Protein AF-A0A8K2A1A1-F1 (afdb_monomer)

Secondary structure (DSSP, 8-state):
---EE-B-HHHHHHHHHHHHHTT--TT-HHHHHHTT--HHHHHHHHTT--EEHHHHHHHHHHHT----TTTBPPHHHHHHTTT--S-HHHHHHHHHHHHTT---------TTS-HHHHHHHHHHHH-TTPEEEEEEGGGSSSPPPHHHHHHHHHHHTT-PPPHHHHH-HHHHHHHHHHHHHHS-EEEEEET--GGGS-HHHHHHHHHHHHHHHHHHHHH-HHHHHHHHHGGG--S-EEHHHHHHHHHT-TTTS-HHHHHHHHHHHHHTT-SEEEEETTEEEEE--HHHHHHHHHHHTT--PPPPP-

Nearest PDB structures (foldseek):
  1tbx-assembly1_A  TM=7.475E-01  e=7.837E-02  Sulfolobus spindle-shaped virus 1
  1tbx-assembly1_B  TM=7.274E-01  e=6.686E-02  Sulfolobus spindle-shaped virus 1
  5ujm-assembly1_B  TM=3.470E-01  e=1.780E-02  Homo sapiens
  4esf-assembly1_A-2  TM=6.289E-01  e=3.638E-01  Bacillus cereus ATCC 10987
  8j3i-assembly1_A-2  TM=4.778E-01  e=9.188E+00  Coptis chinensis

pLDDT: mean 81.23, std 12.2, range [39.25, 95.62]

Sequence (306 aa):
MADSLRASEQGLKIVDEARRKRGWNKTAASWCNAAATAEATLKRFWRGLPILRDTFIEICAAVGVTDWEAIAASELDLTMEHWWAGRRALLRDLTAVLQGDCRLLVITGITGLGKTALGNRLAVDFGDPWQKDGVNFDAYEQPPTFVTVATQWLQSWHEAPTTEEQQNPEMLRHRLIQKLKQEPYWLQIDPLKIHAYTRTLARQVQARVEKAFERLRRDAFDAYVLLCQVAIYREPVSETFWLSHLQDYPWYFEPARQEAALDALRDRYLVEEQLIEDEVRLRLHTLIRSVALEHLKKLEMPQPPS

InterPro domains:
  IPR027417 P-loop containing nucleoside triphosphate hydrolase [G3DSA:3.40.50.300] (71-193)
  IPR027417 P-loop containing nucleoside triphosphate hydrolase [SSF52540] (83-192)

Structure (mmCIF, N/CA/C/O backbone):
data_AF-A0A8K2A1A1-F1
#
_entry.id   AF-A0A8K2A1A1-F1
#
loop_
_atom_site.group_PDB
_atom_site.id
_atom_site.type_symbol
_atom_site.label_atom_id
_atom_site.label_alt_id
_atom_site.label_comp_id
_atom_site.label_asym_id
_atom_site.label_entity_id
_atom_site.label_seq_id
_atom_site.pdbx_PDB_ins_code
_atom_site.Cartn_x
_atom_site.Cartn_y
_atom_site.Cartn_z
_atom_site.occupancy
_atom_site.B_iso_or_equiv
_atom_site.auth_seq_id
_atom_site.auth_comp_id
_atom_site.auth_asym_id
_atom_site.auth_atom_id
_atom_site.pdbx_PDB_model_num
ATOM 1 N N . MET A 1 1 ? -6.296 27.106 7.423 1.00 39.25 1 MET A N 1
ATOM 2 C CA . MET A 1 1 ? -7.656 26.846 6.899 1.00 39.25 1 MET A CA 1
ATOM 3 C C . MET A 1 1 ? -8.503 26.399 8.078 1.00 39.25 1 MET A C 1
ATOM 5 O O . MET A 1 1 ? -7.962 25.689 8.913 1.00 39.25 1 MET A O 1
ATOM 9 N N . ALA A 1 2 ? -9.734 26.894 8.229 1.00 48.53 2 ALA A N 1
ATOM 10 C CA . ALA A 1 2 ? -10.571 26.551 9.382 1.00 48.53 2 ALA A CA 1
ATOM 11 C C . ALA A 1 2 ? -10.956 25.062 9.332 1.00 48.53 2 ALA A C 1
ATOM 13 O O . ALA A 1 2 ? -11.380 24.589 8.280 1.00 48.53 2 ALA A O 1
ATOM 14 N N . ASP A 1 3 ? -10.772 24.348 10.442 1.00 74.44 3 ASP A N 1
ATOM 15 C CA . ASP A 1 3 ? -11.052 22.915 10.557 1.00 74.44 3 ASP A CA 1
ATO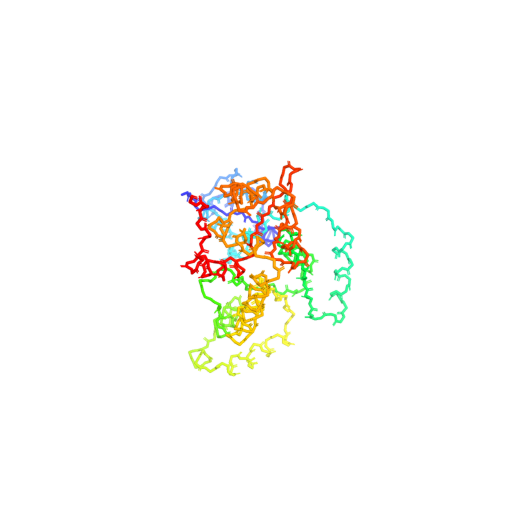M 16 C C . ASP A 1 3 ? -12.564 22.658 10.402 1.00 74.44 3 ASP A C 1
ATOM 18 O O . ASP A 1 3 ? -13.381 23.220 11.142 1.00 74.44 3 ASP A O 1
ATOM 22 N N . SER A 1 4 ? -12.954 21.889 9.381 1.00 80.19 4 SER A N 1
ATOM 23 C CA . SER A 1 4 ? -14.355 21.699 8.987 1.00 80.19 4 SER A CA 1
ATOM 24 C C . SER A 1 4 ? -14.729 20.224 8.914 1.00 80.19 4 SER A C 1
ATOM 26 O O . SER A 1 4 ? -14.039 19.448 8.259 1.00 80.19 4 SER A O 1
ATOM 28 N N . LEU A 1 5 ? -15.868 19.867 9.506 1.00 82.06 5 LEU A N 1
ATOM 29 C CA . LEU A 1 5 ? -16.406 18.512 9.594 1.00 82.06 5 LEU A CA 1
ATOM 30 C C . LEU A 1 5 ? -17.747 18.401 8.859 1.00 82.06 5 LEU A C 1
ATOM 32 O O . LEU A 1 5 ? -18.485 19.378 8.718 1.00 82.06 5 LEU A O 1
ATOM 36 N N . ARG A 1 6 ? -18.098 17.193 8.417 1.00 85.44 6 ARG A N 1
ATOM 37 C CA . ARG A 1 6 ? -19.448 16.840 7.946 1.00 85.44 6 ARG A CA 1
ATOM 38 C C . ARG A 1 6 ? -19.902 15.555 8.631 1.00 85.44 6 ARG A C 1
ATOM 40 O O . ARG A 1 6 ? -19.060 14.781 9.064 1.00 85.44 6 ARG A O 1
ATOM 47 N N . ALA A 1 7 ? -21.207 15.315 8.706 1.00 83.94 7 ALA A N 1
ATOM 48 C CA . ALA A 1 7 ? -21.745 14.111 9.337 1.00 83.94 7 ALA A CA 1
ATOM 49 C C . ALA A 1 7 ? -21.752 12.928 8.356 1.00 83.94 7 ALA A C 1
ATOM 51 O O . ALA A 1 7 ? -22.002 13.129 7.164 1.00 83.94 7 ALA A O 1
ATOM 52 N N . SER A 1 8 ? -21.501 11.714 8.851 1.00 82.81 8 SER A N 1
ATOM 53 C CA . SER A 1 8 ? -21.713 10.467 8.104 1.00 82.81 8 SER A CA 1
ATOM 54 C C . SER A 1 8 ? -23.210 10.151 7.996 1.00 82.81 8 SER A C 1
ATOM 56 O O . SER A 1 8 ? -24.018 10.651 8.783 1.00 82.81 8 SER A O 1
ATOM 58 N N . GLU A 1 9 ? -23.619 9.297 7.050 1.00 79.12 9 GLU A N 1
ATOM 59 C CA . GLU A 1 9 ? -25.029 8.877 6.964 1.00 79.12 9 GLU A CA 1
ATOM 60 C C . GLU A 1 9 ? -25.513 8.192 8.252 1.00 79.12 9 GLU A C 1
ATOM 62 O O . GLU A 1 9 ? -26.645 8.409 8.692 1.00 79.12 9 GLU A O 1
ATOM 67 N N . GLN A 1 10 ? -24.653 7.385 8.878 1.00 79.44 10 GLN A N 1
ATOM 68 C CA . GLN A 1 10 ? -24.948 6.720 10.147 1.00 79.44 10 GLN A CA 1
ATOM 69 C C . GLN A 1 10 ? -25.013 7.728 11.300 1.00 79.44 10 GLN A C 1
ATOM 71 O O . GLN A 1 10 ? -25.970 7.709 12.075 1.00 79.44 10 GLN A O 1
ATOM 76 N N . GLY A 1 11 ? -24.082 8.683 11.344 1.00 86.38 11 GLY A N 1
ATOM 77 C CA . GLY A 1 11 ? -24.098 9.795 12.290 1.00 86.38 11 GLY A CA 1
ATOM 78 C C . GLY A 1 11 ? -25.384 10.617 12.204 1.00 86.38 11 GLY A C 1
ATOM 79 O O . GLY A 1 11 ? -25.999 10.933 13.225 1.00 86.38 11 GLY A O 1
ATOM 80 N N . LEU A 1 12 ? -25.867 10.891 10.987 1.00 89.69 12 LEU A N 1
ATOM 81 C CA . LEU A 1 12 ? -27.144 11.575 10.784 1.00 89.69 12 LEU A CA 1
ATOM 82 C C . LEU A 1 12 ? -28.325 10.782 11.355 1.00 89.69 12 LEU A C 1
ATOM 84 O O . LEU A 1 12 ? -29.226 11.400 11.918 1.00 89.69 12 LEU A O 1
ATOM 88 N N . LYS A 1 13 ? -28.338 9.445 11.266 1.00 90.81 13 LYS A N 1
ATOM 89 C CA . LYS A 1 13 ? -29.396 8.616 11.878 1.00 90.81 13 LYS A CA 1
ATOM 90 C C . LYS A 1 13 ? -29.376 8.715 13.404 1.00 90.81 13 LYS A C 1
ATOM 92 O O . LYS A 1 13 ? -30.423 8.959 14.000 1.00 90.81 13 LYS A O 1
ATOM 97 N N . ILE A 1 14 ? -28.194 8.621 14.015 1.00 90.81 14 ILE A N 1
ATOM 98 C CA . ILE A 1 14 ? -28.012 8.735 15.473 1.00 90.81 14 ILE A CA 1
ATOM 99 C C . ILE A 1 14 ? -28.526 10.092 15.970 1.00 90.81 14 ILE A C 1
ATOM 101 O O . ILE A 1 14 ? -29.325 10.173 16.908 1.00 90.81 14 ILE A O 1
ATOM 105 N N . VAL A 1 15 ? -28.129 11.172 15.295 1.00 93.44 15 VAL A N 1
ATOM 106 C CA . VAL A 1 15 ? -28.578 12.527 15.638 1.00 93.44 15 VAL A CA 1
ATOM 107 C C . VAL A 1 15 ? -30.079 12.701 15.381 1.00 93.44 15 VAL A C 1
ATOM 109 O O . VAL A 1 15 ? -30.756 13.386 16.154 1.00 93.44 15 VAL A O 1
ATOM 112 N N . ASP A 1 16 ? -30.638 12.054 14.351 1.00 93.75 16 ASP A N 1
ATOM 113 C CA . ASP A 1 16 ? -32.074 12.105 14.043 1.00 93.75 16 ASP A CA 1
ATOM 114 C C . ASP A 1 16 ? -32.921 11.460 15.141 1.00 93.75 16 ASP A C 1
ATOM 116 O O . ASP A 1 16 ? -33.955 12.008 15.530 1.00 93.75 16 ASP A O 1
ATOM 120 N N . GLU A 1 17 ? -32.469 10.336 15.686 1.00 93.06 17 GLU A N 1
ATOM 121 C CA . GLU A 1 17 ? -33.106 9.683 16.827 1.00 93.06 17 GLU A CA 1
ATOM 122 C C . GLU A 1 17 ? -32.997 10.530 18.099 1.00 93.06 17 GLU A C 1
ATOM 124 O O . GLU A 1 17 ? -33.996 10.726 18.802 1.00 93.06 17 GLU A O 1
ATOM 129 N N . ALA A 1 18 ? -31.817 11.092 18.374 1.00 93.19 18 ALA A N 1
ATOM 130 C CA . ALA A 1 18 ? -31.574 11.919 19.554 1.00 93.19 18 ALA A CA 1
ATOM 131 C C . ALA A 1 18 ? -32.458 13.179 19.572 1.00 93.19 18 ALA A C 1
ATOM 133 O O . ALA A 1 18 ? -33.110 13.468 20.582 1.00 93.19 18 ALA A O 1
ATOM 134 N N . ARG A 1 19 ? -32.585 13.894 18.443 1.00 94.56 19 ARG A N 1
ATOM 135 C CA . ARG A 1 19 ? -33.480 15.066 18.366 1.00 94.56 19 ARG A CA 1
ATOM 136 C C . ARG A 1 19 ? -34.957 14.697 18.525 1.00 94.56 19 ARG A C 1
ATOM 138 O O . ARG A 1 19 ? -35.720 15.475 19.098 1.00 94.56 19 ARG A O 1
ATOM 145 N N . ARG A 1 20 ? -35.379 13.520 18.039 1.00 93.25 20 ARG A N 1
ATOM 146 C CA . ARG A 1 20 ? -36.778 13.066 18.121 1.00 93.25 20 ARG A CA 1
ATOM 147 C C . ARG A 1 20 ? -37.165 12.779 19.566 1.00 93.25 20 ARG A C 1
ATOM 149 O O . ARG A 1 20 ? -38.264 13.154 19.961 1.00 93.25 20 ARG A O 1
ATOM 156 N N . LYS A 1 21 ? -36.252 12.222 20.371 1.00 92.69 21 LYS A N 1
ATOM 157 C CA . LYS A 1 21 ? -36.444 12.044 21.824 1.00 92.69 21 LYS A CA 1
ATOM 158 C C . LYS A 1 21 ? -36.667 13.373 22.559 1.00 92.69 21 LYS A C 1
ATOM 160 O O . LYS A 1 21 ? -37.336 13.393 23.584 1.00 92.69 21 LYS A O 1
ATOM 165 N N . ARG A 1 22 ? -36.166 14.484 22.009 1.00 90.69 22 ARG A N 1
ATOM 166 C CA . ARG A 1 22 ? -36.391 15.851 22.514 1.00 90.69 22 ARG A CA 1
ATOM 167 C C . ARG A 1 22 ? -37.615 16.550 21.906 1.00 90.69 22 ARG A C 1
ATOM 169 O O . ARG A 1 22 ? -37.888 17.696 22.246 1.00 90.69 22 ARG A O 1
ATOM 176 N N . GLY A 1 23 ? -38.336 15.898 20.991 1.00 91.38 23 GLY A N 1
ATOM 177 C CA . GLY A 1 23 ? -39.474 16.490 20.280 1.00 91.38 23 GLY A CA 1
ATOM 178 C C . GLY A 1 23 ? -39.087 17.581 19.273 1.00 91.38 23 GLY A C 1
ATOM 179 O O . GLY A 1 23 ? -39.944 18.337 18.822 1.00 91.38 23 GLY A O 1
ATOM 180 N N . TRP A 1 24 ? -37.808 17.692 18.907 1.00 94.62 24 TRP A N 1
ATOM 181 C CA . TRP A 1 24 ? -37.332 18.721 17.984 1.00 94.62 24 TRP A CA 1
ATOM 182 C C . TRP A 1 24 ? -37.431 18.252 16.535 1.00 94.62 24 TRP A C 1
ATOM 184 O O . TRP A 1 24 ? -37.074 17.118 16.208 1.00 94.62 24 TRP A O 1
ATOM 194 N N . ASN A 1 25 ? -37.868 19.135 15.635 1.00 92.19 25 ASN A N 1
ATOM 195 C CA . ASN A 1 25 ? -37.733 18.924 14.191 1.00 92.19 25 ASN A CA 1
ATOM 196 C C . ASN A 1 25 ? -36.281 19.198 13.723 1.00 92.19 25 ASN A C 1
ATOM 198 O O . ASN A 1 25 ? -35.447 19.655 14.503 1.00 92.19 25 ASN A O 1
ATOM 202 N N . LYS A 1 26 ? -35.955 18.893 12.457 1.00 90.44 26 LYS A N 1
ATOM 203 C CA . LYS A 1 26 ? -34.576 18.973 11.923 1.00 90.44 26 LYS A CA 1
ATOM 204 C C . LYS A 1 26 ? -33.952 20.376 11.983 1.00 90.44 26 LYS A C 1
ATOM 206 O O . LYS A 1 26 ? -32.734 20.500 11.938 1.00 90.44 26 LYS A O 1
ATOM 211 N N . THR A 1 27 ? -34.760 21.423 12.089 1.00 90.62 27 THR A N 1
ATOM 212 C CA . THR A 1 27 ? -34.315 22.822 12.068 1.00 90.62 27 THR A CA 1
ATOM 213 C C . THR A 1 27 ? -34.979 23.627 13.185 1.00 90.62 27 THR A C 1
ATOM 215 O O . THR A 1 27 ? -35.305 24.798 13.009 1.00 90.62 27 THR A O 1
ATOM 218 N N . ALA A 1 28 ? -35.252 22.986 14.325 1.00 92.00 28 ALA A N 1
ATOM 219 C CA . ALA A 1 28 ? -36.005 23.603 15.407 1.00 92.00 28 ALA A CA 1
ATOM 220 C C . ALA A 1 28 ? -35.248 24.809 15.978 1.00 92.00 28 ALA A C 1
ATOM 222 O O . ALA A 1 28 ? -34.058 24.708 16.269 1.00 92.00 28 ALA A O 1
ATOM 223 N N . ALA A 1 29 ? -35.949 25.920 16.226 1.00 91.81 29 ALA A N 1
ATOM 224 C CA . ALA A 1 29 ? -35.348 27.112 16.831 1.00 91.81 29 ALA A CA 1
ATOM 225 C C . ALA A 1 29 ? -34.699 26.806 18.195 1.00 91.81 29 ALA A C 1
ATOM 227 O O . ALA A 1 29 ? -33.622 27.310 18.496 1.00 91.81 29 ALA A O 1
ATOM 228 N N . SER A 1 30 ? -35.302 25.909 18.984 1.00 93.62 30 SER A N 1
ATOM 229 C CA . SER A 1 30 ? -34.725 25.414 20.240 1.00 93.62 30 SER A CA 1
ATOM 230 C C . SER A 1 30 ? -33.372 24.727 20.044 1.00 93.62 30 SER A C 1
ATOM 232 O O . SER A 1 30 ? -32.498 24.870 20.891 1.00 93.62 30 SER A O 1
ATOM 234 N N . TRP A 1 31 ? -33.179 24.022 18.925 1.00 94.94 31 TRP A N 1
ATOM 235 C CA . TRP A 1 31 ? -31.912 23.370 18.608 1.00 94.94 31 TRP A CA 1
ATOM 236 C C . TRP A 1 31 ? -30.873 24.375 18.103 1.00 94.94 31 TRP A C 1
ATOM 238 O O . TRP A 1 31 ? -29.741 24.353 18.573 1.00 94.94 31 TRP A O 1
ATOM 248 N N . CYS A 1 32 ? -31.268 25.311 17.233 1.00 91.50 32 CYS A N 1
ATOM 249 C CA . CYS A 1 32 ? -30.413 26.430 16.818 1.00 91.50 32 CYS A CA 1
ATOM 250 C C . CYS A 1 32 ? -29.857 27.192 18.029 1.00 91.50 32 CYS A C 1
ATOM 252 O O . CYS A 1 32 ? -28.653 27.413 18.125 1.00 91.50 32 CYS A O 1
ATOM 254 N N . ASN A 1 33 ? -30.728 27.527 18.984 1.00 92.12 33 ASN A N 1
ATOM 255 C CA . ASN A 1 33 ? -30.345 28.248 20.194 1.00 92.12 33 ASN A CA 1
ATOM 256 C C . ASN A 1 33 ? -29.433 27.411 21.099 1.00 92.12 33 ASN A C 1
ATOM 258 O O . ASN A 1 33 ? -28.444 27.930 21.605 1.00 92.12 33 ASN A O 1
ATOM 262 N N . ALA A 1 34 ? -29.743 26.123 21.286 1.00 91.12 34 ALA A N 1
ATOM 263 C CA . ALA A 1 34 ? -28.941 25.231 22.122 1.00 91.12 34 ALA A CA 1
ATOM 264 C C . ALA A 1 34 ? -27.534 24.980 21.555 1.00 91.12 34 ALA A C 1
ATOM 266 O O . ALA A 1 34 ? -26.598 24.850 22.329 1.00 91.12 34 ALA A O 1
ATOM 267 N N . ALA A 1 35 ? -27.390 24.935 20.228 1.00 91.25 35 ALA A N 1
ATOM 268 C CA . ALA A 1 35 ? -26.115 24.729 19.537 1.00 91.25 35 ALA A CA 1
ATOM 269 C C . ALA A 1 35 ? -25.424 26.042 19.113 1.00 91.25 35 ALA A C 1
ATOM 271 O O . ALA A 1 35 ? -24.505 26.012 18.296 1.00 91.25 35 ALA A O 1
ATOM 272 N N . ALA A 1 36 ? -25.919 27.197 19.584 1.00 92.19 36 ALA A N 1
ATOM 273 C CA . ALA A 1 36 ? -25.434 28.533 19.223 1.00 92.19 36 ALA A CA 1
ATOM 274 C C . ALA A 1 36 ? -25.216 28.726 17.704 1.00 92.19 36 ALA A C 1
ATOM 276 O O . ALA A 1 36 ? -24.215 29.291 17.260 1.00 92.19 36 ALA A O 1
ATOM 277 N N . THR A 1 37 ? -26.151 28.235 16.884 1.00 90.81 37 THR A N 1
ATOM 278 C CA . THR A 1 37 ? -26.012 28.205 15.423 1.00 90.81 37 THR A CA 1
ATOM 279 C C . THR A 1 37 ? -27.278 28.652 14.695 1.00 90.81 37 THR A C 1
ATOM 281 O O . THR A 1 37 ? -28.351 28.781 15.279 1.00 90.81 37 THR A O 1
ATOM 284 N N . ALA A 1 38 ? -27.163 28.900 13.391 1.00 88.94 38 ALA A N 1
ATOM 285 C CA . ALA A 1 38 ? -28.273 29.323 12.544 1.00 88.94 38 ALA A CA 1
ATOM 286 C C . ALA A 1 38 ? -28.979 28.135 11.869 1.00 88.94 38 ALA A C 1
ATOM 288 O O . ALA A 1 38 ? -28.383 27.090 11.602 1.00 88.94 38 ALA A O 1
ATOM 289 N N . GLU A 1 39 ? -30.238 28.338 11.471 1.00 89.19 39 GLU A N 1
ATOM 290 C CA . GLU A 1 39 ? -31.037 27.338 10.745 1.00 89.19 39 GLU A CA 1
ATOM 291 C C . GLU A 1 39 ? -30.346 26.851 9.457 1.00 89.19 39 GLU A C 1
ATOM 293 O O . GLU A 1 39 ? -30.391 25.670 9.108 1.00 89.19 39 GLU A O 1
ATOM 298 N N . ALA A 1 40 ? -29.655 27.761 8.763 1.00 77.00 40 ALA A N 1
ATOM 299 C CA . ALA A 1 40 ? -28.875 27.444 7.571 1.00 77.00 40 ALA A CA 1
ATOM 300 C C . ALA A 1 40 ? -27.749 26.436 7.861 1.00 77.00 40 ALA A C 1
ATOM 302 O O . ALA A 1 40 ? -27.475 25.570 7.027 1.00 77.00 40 ALA A O 1
ATOM 303 N N . THR A 1 41 ? -27.132 26.496 9.042 1.00 82.25 41 THR A N 1
ATOM 304 C CA . THR A 1 41 ? -26.079 25.564 9.457 1.00 82.25 41 THR A CA 1
ATOM 305 C C . THR A 1 41 ? -26.648 24.186 9.773 1.00 82.25 41 THR A C 1
ATOM 307 O O . THR A 1 41 ? -26.091 23.196 9.306 1.00 82.25 41 THR A O 1
ATOM 310 N N . LEU A 1 42 ? -27.802 24.096 10.447 1.00 88.81 42 LEU A N 1
ATOM 311 C CA . LEU A 1 42 ? -28.496 22.813 10.636 1.00 88.81 42 LEU A CA 1
ATOM 312 C C . LEU A 1 42 ? -28.914 22.196 9.294 1.00 88.81 42 LEU A C 1
ATOM 314 O O . LEU A 1 42 ? -28.734 21.001 9.074 1.00 88.81 42 LEU A O 1
ATOM 318 N N . LYS A 1 43 ? -29.407 23.003 8.346 1.00 81.00 43 LYS A N 1
ATOM 319 C CA . LYS A 1 43 ? -29.695 22.531 6.980 1.00 81.00 43 LYS A CA 1
ATOM 320 C C . LYS A 1 43 ? -28.446 21.983 6.285 1.00 81.00 43 LYS A C 1
ATOM 322 O O . LYS A 1 43 ? -28.547 20.980 5.586 1.00 81.00 43 LYS A O 1
ATOM 327 N N . ARG A 1 44 ? -27.279 22.615 6.460 1.00 75.38 44 ARG A N 1
ATOM 328 C CA . ARG A 1 44 ? -25.997 22.110 5.933 1.00 75.38 44 ARG A CA 1
ATOM 329 C C . ARG A 1 44 ? -25.581 20.806 6.608 1.00 75.38 44 ARG A C 1
ATOM 331 O O . ARG A 1 44 ? -25.240 19.869 5.894 1.00 75.38 44 ARG A O 1
ATOM 338 N N . PHE A 1 45 ? -25.693 20.730 7.932 1.00 88.88 45 PHE A N 1
ATOM 339 C CA . PHE A 1 45 ? -25.433 19.525 8.719 1.00 88.88 45 PHE A CA 1
ATOM 340 C C . PHE A 1 45 ? -26.251 18.334 8.198 1.00 88.88 45 PHE A C 1
ATOM 342 O O . PHE A 1 45 ? -25.682 17.322 7.806 1.00 88.88 45 PHE A O 1
ATOM 349 N N . TRP A 1 46 ? -27.572 18.496 8.050 1.00 87.12 46 TRP A N 1
ATOM 350 C CA . TRP A 1 46 ? -28.467 17.447 7.537 1.00 87.12 46 TRP A CA 1
ATOM 351 C C . TRP A 1 46 ? -28.229 17.043 6.085 1.00 87.12 46 TRP A C 1
ATOM 353 O O . TRP A 1 46 ? -28.643 15.962 5.676 1.00 87.12 46 TRP A O 1
ATOM 363 N N . ARG A 1 47 ? -27.606 17.921 5.299 1.00 72.62 47 ARG A N 1
ATOM 364 C CA . ARG A 1 47 ? -27.217 17.651 3.912 1.00 72.62 47 ARG A CA 1
ATOM 365 C C . ARG A 1 47 ? -25.831 17.012 3.806 1.00 72.62 47 ARG A C 1
ATOM 367 O O . ARG A 1 47 ? -25.359 16.845 2.687 1.00 72.62 47 ARG A O 1
ATOM 374 N N . GLY A 1 48 ? -25.163 16.728 4.927 1.00 73.38 48 GLY A N 1
ATOM 375 C CA . GLY A 1 48 ? -23.791 16.220 4.927 1.00 73.38 48 GLY A CA 1
ATOM 376 C C . GLY A 1 48 ? -22.794 17.216 4.329 1.00 73.38 48 GLY A C 1
ATOM 377 O O . GLY A 1 48 ? -21.802 16.817 3.729 1.00 73.38 48 GLY A O 1
ATOM 378 N N . LEU A 1 49 ? -23.056 18.524 4.424 1.00 68.69 49 LEU A N 1
ATOM 379 C CA . LEU A 1 49 ? -22.131 19.545 3.931 1.00 68.69 49 LEU A CA 1
ATOM 380 C C . LEU A 1 49 ? -21.132 19.944 5.026 1.00 68.69 49 LEU A C 1
ATOM 382 O O . LEU A 1 49 ? -21.531 20.019 6.189 1.00 68.69 49 LEU A O 1
ATOM 386 N N . PRO A 1 50 ? -19.875 20.279 4.669 1.00 76.50 50 PRO A N 1
ATOM 387 C CA . PRO A 1 50 ? -18.890 20.746 5.638 1.00 76.50 50 PRO A CA 1
ATOM 388 C C . PRO A 1 50 ? -19.367 21.983 6.410 1.00 76.50 50 PRO A C 1
ATOM 390 O O . PRO A 1 50 ? -19.884 22.948 5.818 1.00 76.50 50 PRO A O 1
ATOM 393 N N . ILE A 1 51 ? -19.171 21.948 7.726 1.00 84.50 51 ILE A N 1
ATOM 394 C CA . ILE A 1 51 ? -19.389 23.031 8.691 1.00 84.50 51 ILE A CA 1
ATOM 395 C C . ILE A 1 51 ? -18.190 23.109 9.647 1.00 84.50 51 ILE A C 1
ATOM 397 O O . ILE A 1 51 ? -17.402 22.174 9.722 1.00 84.50 51 ILE A O 1
ATOM 401 N N . LEU A 1 52 ? -18.020 24.222 10.360 1.00 83.31 52 LEU A N 1
ATOM 402 C CA . LEU A 1 52 ? -16.904 24.388 11.301 1.00 83.31 52 LEU A CA 1
ATOM 403 C C . LEU A 1 52 ? -16.939 23.317 12.399 1.00 83.31 52 LEU A C 1
ATOM 405 O O . LEU A 1 52 ? -18.020 23.024 12.915 1.00 83.31 52 LEU A O 1
ATOM 409 N N . ARG A 1 53 ? -15.769 22.773 12.764 1.00 86.44 53 ARG A N 1
ATOM 410 C CA . ARG A 1 53 ? -15.616 21.734 13.798 1.00 86.44 53 ARG A CA 1
ATOM 411 C C . ARG A 1 53 ? -16.351 22.096 15.086 1.00 86.44 53 ARG A C 1
ATOM 413 O O . ARG A 1 53 ? -17.187 21.321 15.531 1.00 86.44 53 ARG A O 1
ATOM 420 N N . ASP A 1 54 ? -16.108 23.282 15.636 1.00 89.38 54 ASP A N 1
ATOM 421 C CA . ASP A 1 54 ? -16.729 23.695 16.902 1.00 89.38 54 ASP A CA 1
ATOM 422 C C . ASP A 1 54 ? -18.258 23.709 16.789 1.00 89.38 54 ASP A C 1
ATOM 424 O O . ASP A 1 54 ? -18.967 23.171 17.632 1.00 89.38 54 ASP A O 1
ATOM 428 N N . THR A 1 55 ? -18.786 24.222 15.675 1.00 91.06 55 THR A N 1
ATOM 429 C CA . THR A 1 55 ? -20.231 24.218 15.422 1.00 91.06 55 THR A CA 1
ATOM 430 C C . THR A 1 55 ? -20.788 22.804 15.244 1.00 91.06 55 THR A C 1
ATOM 432 O O . THR A 1 55 ? -21.921 22.541 15.634 1.00 91.06 55 THR A O 1
ATOM 435 N N . PHE A 1 56 ? -20.016 21.882 14.666 1.00 93.38 56 PHE A N 1
ATOM 436 C CA . PHE A 1 56 ? -20.394 20.475 14.535 1.00 93.38 56 PHE A CA 1
ATOM 437 C C . PHE A 1 56 ? -20.534 19.796 15.903 1.00 93.38 56 PHE A C 1
ATOM 439 O O . PHE A 1 56 ? -21.527 19.106 16.151 1.00 93.38 56 PHE A O 1
ATOM 446 N N . ILE A 1 57 ? -19.569 20.036 16.793 1.00 93.06 57 ILE A N 1
ATOM 447 C CA . ILE A 1 57 ? -19.555 19.512 18.163 1.00 93.06 57 ILE A CA 1
ATOM 448 C C . ILE A 1 57 ? -20.763 20.047 18.939 1.00 93.06 57 ILE A C 1
ATOM 450 O O . ILE A 1 57 ? -21.512 19.259 19.515 1.00 93.06 57 ILE A O 1
ATOM 454 N N . GLU A 1 58 ? -21.022 21.356 18.873 1.00 95.44 58 GLU A N 1
ATOM 455 C CA . GLU A 1 58 ? -22.163 21.989 19.552 1.00 95.44 58 GLU A CA 1
ATOM 456 C C . GLU A 1 58 ? -23.519 21.464 19.048 1.00 95.44 58 GLU A C 1
ATOM 458 O O . GLU A 1 58 ? -24.442 21.233 19.834 1.00 95.44 58 GLU A O 1
ATOM 463 N N . ILE A 1 59 ? -23.650 21.191 17.743 1.00 95.62 59 ILE A N 1
ATOM 464 C CA . ILE A 1 59 ? -24.869 20.592 17.172 1.00 95.62 59 ILE A CA 1
ATOM 465 C C . ILE A 1 59 ? -25.138 19.200 17.763 1.00 95.62 59 ILE A C 1
ATOM 467 O O . ILE A 1 59 ? -26.294 18.897 18.084 1.00 95.62 59 ILE A O 1
ATOM 471 N N . CYS A 1 60 ? -24.100 18.374 17.924 1.00 95.38 60 CYS A N 1
ATOM 472 C CA . CYS A 1 60 ? -24.204 17.030 18.503 1.00 95.38 60 CYS A CA 1
ATOM 473 C C . CYS A 1 60 ? -24.482 17.089 20.014 1.00 95.38 60 CYS A C 1
ATOM 475 O O . CYS A 1 60 ? -25.411 16.440 20.512 1.00 95.38 60 CYS A O 1
ATOM 477 N N . ALA A 1 61 ? -23.751 17.939 20.735 1.00 94.25 61 ALA A N 1
ATOM 478 C CA . ALA A 1 61 ? -23.909 18.123 22.173 1.00 94.25 61 ALA A CA 1
ATOM 479 C C . ALA A 1 61 ? -25.324 18.605 22.535 1.00 94.25 61 ALA A C 1
ATOM 481 O O . ALA A 1 61 ? -25.935 18.094 23.478 1.00 94.25 61 ALA A O 1
ATOM 482 N N . ALA A 1 62 ? -25.906 19.504 21.734 1.00 95.00 62 ALA A N 1
ATOM 483 C CA . ALA A 1 62 ? -27.248 20.036 21.957 1.00 95.00 62 ALA A CA 1
ATOM 484 C C . ALA A 1 62 ? -28.348 18.960 21.971 1.00 95.00 62 ALA A C 1
ATOM 486 O O . ALA A 1 62 ? -29.357 19.124 22.662 1.00 95.00 62 ALA A O 1
ATOM 487 N N . VAL A 1 63 ? -28.170 17.847 21.250 1.00 94.06 63 VAL A N 1
ATOM 488 C CA . VAL A 1 63 ? -29.112 16.712 21.278 1.00 94.06 63 VAL A CA 1
ATOM 489 C C . VAL A 1 63 ? -28.754 15.651 22.322 1.00 94.06 63 VAL A C 1
ATOM 491 O O . VAL A 1 63 ? -29.562 14.758 22.576 1.00 94.06 63 VAL A O 1
ATOM 494 N N . GLY A 1 64 ? -27.625 15.802 23.018 1.00 89.81 64 GLY A N 1
ATOM 495 C CA . GLY A 1 64 ? -27.131 14.872 24.036 1.00 89.81 64 GLY A CA 1
ATOM 496 C C . GLY A 1 64 ? -26.188 13.798 23.493 1.00 89.81 64 GLY A C 1
ATOM 497 O O . GLY A 1 64 ? -26.041 12.762 24.134 1.00 89.81 64 GLY A O 1
ATOM 498 N N . VAL A 1 65 ? -25.580 14.019 22.325 1.00 91.12 65 VAL A N 1
ATOM 499 C CA . VAL A 1 65 ? -24.554 13.138 21.754 1.00 91.12 65 VAL A CA 1
ATOM 500 C C . VAL A 1 65 ? -23.187 13.755 22.040 1.00 91.12 65 VAL A C 1
ATOM 502 O O . VAL A 1 65 ? -22.846 14.792 21.478 1.00 91.12 65 VAL A O 1
ATOM 505 N N . THR A 1 66 ? -22.426 13.144 22.949 1.00 83.81 66 THR A N 1
ATOM 506 C CA . THR A 1 66 ? -21.098 13.632 23.367 1.00 83.81 66 THR A CA 1
ATOM 507 C C . THR A 1 66 ? -19.965 13.084 22.506 1.00 83.81 66 THR A C 1
ATOM 509 O O . THR A 1 66 ? -18.952 13.755 22.332 1.00 83.81 66 THR A O 1
ATOM 512 N N . ASP A 1 67 ? -20.149 11.888 21.948 1.00 87.88 67 ASP A N 1
ATOM 513 C CA . ASP A 1 67 ? -19.219 11.266 21.008 1.00 87.88 67 ASP A CA 1
ATOM 514 C C . ASP A 1 67 ? -19.503 11.763 19.583 1.00 87.88 67 ASP A C 1
ATOM 516 O O . ASP A 1 67 ? -20.199 11.130 18.790 1.00 87.88 67 ASP A O 1
ATOM 520 N N . TRP A 1 68 ? -19.042 12.978 19.290 1.00 88.12 68 TRP A N 1
ATOM 521 C CA . TRP A 1 68 ? -19.214 13.599 17.976 1.00 88.12 68 TRP A CA 1
ATOM 522 C C . TRP A 1 68 ? -18.310 12.962 16.907 1.00 88.12 68 TRP A C 1
ATOM 524 O O . TRP A 1 68 ? -18.611 13.091 15.719 1.00 88.12 68 TRP A O 1
ATOM 534 N N . GLU A 1 69 ? -17.237 12.266 17.298 1.00 83.31 69 GLU A N 1
ATOM 535 C CA . GLU A 1 69 ? -16.313 11.588 16.379 1.00 83.31 69 GLU A CA 1
ATOM 536 C C . GLU A 1 69 ? -17.012 10.430 15.664 1.00 83.31 69 GLU A C 1
ATOM 538 O O . GLU A 1 69 ? -16.893 10.312 14.446 1.00 83.31 69 GLU A O 1
ATOM 543 N N . ALA A 1 70 ? -17.859 9.676 16.373 1.00 80.88 70 ALA A N 1
ATOM 544 C CA . ALA A 1 70 ? -18.729 8.658 15.776 1.00 80.88 70 ALA A CA 1
ATOM 545 C C . ALA A 1 70 ? -19.796 9.226 14.811 1.00 80.88 70 ALA A C 1
ATOM 547 O O . ALA A 1 70 ? -20.372 8.491 14.005 1.00 80.88 70 ALA A O 1
ATOM 548 N N . ILE A 1 71 ? -20.087 10.531 14.881 1.00 87.50 71 ILE A N 1
ATOM 549 C CA . ILE A 1 71 ? -21.046 11.213 13.993 1.00 87.50 71 ILE A CA 1
ATOM 550 C C . ILE A 1 71 ? -20.352 11.778 12.754 1.00 87.50 71 ILE A C 1
ATOM 552 O O . ILE A 1 71 ? -20.966 11.873 11.685 1.00 87.50 71 ILE A O 1
ATOM 556 N N . ALA A 1 72 ? -19.093 12.189 12.890 1.00 83.94 72 ALA A N 1
ATOM 557 C CA . ALA A 1 72 ? -18.319 12.760 11.804 1.00 83.94 72 ALA A CA 1
ATOM 558 C C . ALA A 1 72 ? -18.076 11.720 10.698 1.00 83.94 72 ALA A C 1
ATOM 560 O O . ALA A 1 72 ? -17.820 10.545 10.945 1.00 83.94 72 ALA A O 1
ATOM 561 N N . ALA A 1 73 ? -18.163 12.162 9.445 1.00 75.94 73 ALA A N 1
ATOM 562 C CA . ALA A 1 73 ? -17.691 11.375 8.320 1.00 75.94 73 ALA A CA 1
ATOM 563 C C . ALA A 1 73 ? -16.169 11.274 8.403 1.00 75.94 73 ALA A C 1
ATOM 565 O O . ALA A 1 73 ? -15.480 12.290 8.523 1.00 75.94 73 ALA A O 1
ATOM 566 N N . SER A 1 74 ? -15.658 10.053 8.298 1.00 64.25 74 SER A N 1
ATOM 567 C CA . SER A 1 74 ? -14.222 9.810 8.208 1.00 64.25 74 SER A CA 1
ATOM 568 C C . SER A 1 74 ? -13.655 10.462 6.934 1.00 64.25 74 SER A C 1
ATOM 570 O O . SER A 1 74 ? -14.347 10.574 5.916 1.00 64.25 74 SER A O 1
ATOM 572 N N . GLU A 1 75 ? -12.382 10.876 6.948 1.00 47.72 75 GLU A N 1
ATOM 573 C CA . GLU A 1 75 ? -11.674 11.369 5.748 1.00 47.72 75 GLU A CA 1
ATOM 574 C C . GLU A 1 75 ? -11.749 10.379 4.563 1.00 47.72 75 GLU A C 1
ATOM 576 O O . GLU A 1 75 ? -11.678 10.780 3.398 1.00 47.72 75 GLU A O 1
ATOM 581 N N . LEU A 1 76 ? -11.984 9.090 4.835 1.00 44.88 76 LEU A N 1
ATOM 582 C CA . LEU A 1 76 ? -12.207 8.055 3.821 1.00 44.88 76 LEU A CA 1
ATOM 583 C C . LEU A 1 76 ? -13.625 8.102 3.216 1.00 44.88 76 LEU A C 1
ATOM 585 O O . LEU A 1 76 ? -13.778 7.864 2.019 1.00 4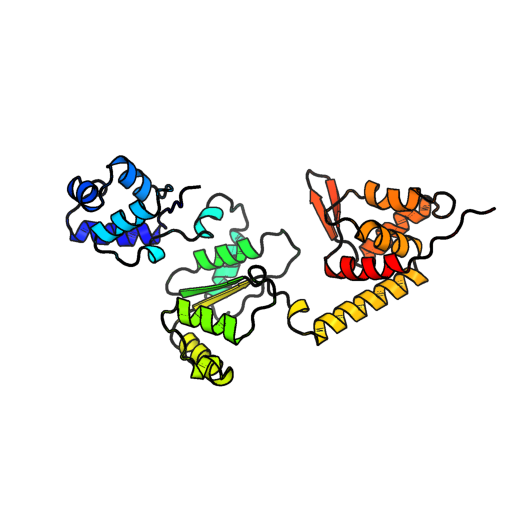4.88 76 LEU A O 1
ATOM 589 N N . ASP A 1 77 ? -14.652 8.472 3.987 1.00 43.53 77 ASP A N 1
ATOM 590 C CA . ASP A 1 77 ? -16.025 8.658 3.478 1.00 43.53 77 ASP A CA 1
ATOM 591 C C . ASP A 1 77 ? -16.140 9.922 2.614 1.00 43.53 77 ASP A C 1
ATOM 593 O O . ASP A 1 77 ? -16.946 9.996 1.684 1.00 43.53 77 ASP A O 1
ATOM 597 N N . LEU A 1 78 ? -15.322 10.939 2.911 1.00 42.56 78 LEU A N 1
ATOM 598 C CA . LEU A 1 78 ? -15.217 12.203 2.169 1.00 42.56 78 LEU A CA 1
ATOM 599 C C . LEU A 1 78 ? -14.796 12.035 0.708 1.00 42.56 78 LEU A C 1
ATOM 601 O O . LEU A 1 78 ? -15.217 12.818 -0.145 1.00 42.56 78 LEU A O 1
ATOM 605 N N . THR A 1 79 ? -14.015 11.003 0.415 1.00 42.41 79 THR A N 1
ATOM 606 C CA . THR A 1 79 ? -13.348 10.833 -0.878 1.00 42.41 79 THR A CA 1
ATOM 607 C C . THR A 1 79 ? -14.012 9.781 -1.770 1.00 42.41 79 THR A C 1
ATOM 609 O O . THR A 1 79 ? -13.851 9.812 -2.985 1.00 42.41 79 THR A O 1
ATOM 612 N N . MET A 1 80 ? -14.805 8.851 -1.234 1.00 43.62 80 MET A N 1
ATOM 613 C CA . MET A 1 80 ? -15.115 7.631 -1.992 1.00 43.62 80 MET A CA 1
ATOM 614 C C . MET A 1 80 ? -16.477 7.559 -2.692 1.00 43.62 80 MET A C 1
ATOM 616 O O . MET A 1 80 ? -16.556 6.936 -3.751 1.00 43.62 80 MET A O 1
ATOM 620 N N . GLU A 1 81 ? -17.542 8.188 -2.188 1.00 46.53 81 GLU A N 1
ATOM 621 C CA . GLU A 1 81 ? -18.864 8.084 -2.842 1.00 46.53 81 GLU A CA 1
ATOM 622 C C . GLU A 1 81 ? -18.945 8.817 -4.186 1.00 46.53 81 GLU A C 1
ATOM 624 O O . GLU A 1 81 ? -19.645 8.371 -5.094 1.00 46.53 81 GLU A O 1
ATOM 629 N N . HIS A 1 82 ? -18.205 9.916 -4.348 1.00 43.09 82 HIS A N 1
ATOM 630 C CA . HIS A 1 82 ? -18.244 10.723 -5.570 1.00 43.09 82 HIS A CA 1
ATOM 631 C C . HIS A 1 82 ? -17.248 10.275 -6.650 1.00 43.09 82 HIS A C 1
ATOM 633 O O . HIS A 1 82 ? -17.376 10.706 -7.795 1.00 43.09 82 HIS A O 1
ATOM 639 N N . TRP A 1 83 ? -16.283 9.409 -6.321 1.00 40.69 83 TRP A N 1
ATOM 640 C CA . TRP A 1 83 ? -15.207 8.999 -7.238 1.00 40.69 83 TRP A CA 1
ATOM 641 C C . TRP A 1 83 ? -15.206 7.500 -7.575 1.00 40.69 83 TRP A C 1
ATOM 643 O O . TRP A 1 83 ? -14.395 7.055 -8.387 1.00 40.69 83 TRP A O 1
ATOM 653 N N . TRP A 1 84 ? -16.119 6.702 -7.006 1.00 57.28 84 TRP A N 1
ATOM 654 C CA . TRP A 1 84 ? -16.216 5.277 -7.328 1.00 57.28 84 TRP A CA 1
ATOM 655 C C . TRP A 1 84 ? -16.992 5.021 -8.631 1.00 57.28 84 TRP A C 1
ATOM 657 O O . TRP A 1 84 ? -18.219 5.130 -8.679 1.00 57.28 84 TRP A O 1
ATOM 667 N N . ALA A 1 85 ? -16.285 4.602 -9.685 1.00 53.75 85 ALA A N 1
ATOM 668 C CA . ALA A 1 85 ? -16.870 4.213 -10.968 1.00 53.75 85 ALA A CA 1
ATOM 669 C C . ALA A 1 85 ? -16.564 2.740 -11.312 1.00 53.75 85 ALA A C 1
ATOM 671 O O . ALA A 1 85 ? -15.410 2.323 -11.390 1.00 53.75 85 ALA A O 1
ATOM 672 N N . GLY A 1 86 ? -17.609 1.944 -11.575 1.00 67.31 86 GLY A N 1
ATOM 673 C CA . GLY A 1 86 ? -17.483 0.566 -12.076 1.00 67.31 86 GLY A CA 1
ATOM 674 C C . GLY A 1 86 ? -17.299 -0.530 -11.008 1.00 67.31 86 GLY A C 1
ATOM 675 O O . GLY A 1 86 ? -17.629 -0.352 -9.839 1.00 67.31 86 GLY A O 1
ATOM 676 N N . ARG A 1 87 ? -16.859 -1.724 -11.451 1.00 70.88 87 ARG A N 1
ATOM 677 C CA . ARG A 1 87 ? -16.550 -2.932 -10.636 1.00 70.88 87 ARG A CA 1
ATOM 678 C C . ARG A 1 87 ? -17.667 -3.483 -9.733 1.00 70.88 87 ARG A C 1
ATOM 680 O O . ARG A 1 87 ? -17.399 -4.277 -8.840 1.00 70.88 87 ARG A O 1
ATOM 687 N N . ARG A 1 88 ? -18.930 -3.143 -10.004 1.00 79.06 88 ARG A N 1
ATOM 688 C CA . ARG A 1 88 ? -20.091 -3.619 -9.222 1.00 79.06 88 ARG A CA 1
ATOM 689 C C . ARG A 1 88 ? -20.230 -5.145 -9.188 1.00 79.06 88 ARG A C 1
ATOM 691 O O . ARG A 1 88 ? -20.608 -5.687 -8.160 1.00 79.06 88 ARG A O 1
ATOM 698 N N . ALA A 1 89 ? -19.925 -5.825 -10.297 1.00 76.50 89 ALA A N 1
ATOM 699 C CA . ALA A 1 89 ? -19.944 -7.287 -10.345 1.00 76.50 89 ALA A CA 1
ATOM 700 C C . ALA A 1 89 ? -18.878 -7.884 -9.414 1.00 76.50 89 ALA A C 1
ATOM 702 O O . ALA A 1 89 ? -19.221 -8.651 -8.529 1.00 76.50 89 ALA A O 1
ATOM 703 N N . LEU A 1 90 ? -17.629 -7.415 -9.529 1.00 81.50 90 LEU A N 1
ATOM 704 C CA . LEU A 1 90 ? -16.527 -7.843 -8.667 1.00 81.50 90 LEU A CA 1
ATOM 705 C C . LEU A 1 90 ? -16.806 -7.581 -7.181 1.00 81.50 90 LEU A C 1
ATOM 707 O O . LEU A 1 90 ? -16.538 -8.447 -6.360 1.00 81.50 90 LEU A O 1
ATOM 711 N N . LEU A 1 91 ? -17.349 -6.408 -6.833 1.00 84.31 91 LEU A N 1
ATOM 712 C CA . LEU A 1 91 ? -17.749 -6.104 -5.455 1.00 84.31 91 LEU A CA 1
ATOM 713 C C . LEU A 1 91 ? -18.763 -7.122 -4.943 1.00 84.31 91 LEU A C 1
ATOM 715 O O . LEU A 1 91 ? -18.542 -7.718 -3.901 1.00 84.31 91 LEU A O 1
ATOM 719 N N . ARG A 1 92 ? -19.835 -7.370 -5.699 1.00 82.81 92 ARG A N 1
ATOM 720 C CA . ARG A 1 92 ? -20.865 -8.342 -5.320 1.00 82.81 92 ARG A CA 1
ATOM 721 C C . ARG A 1 92 ? -20.291 -9.747 -5.134 1.00 82.81 92 ARG A C 1
ATOM 723 O O . ARG A 1 92 ? -20.644 -10.408 -4.162 1.00 82.81 92 ARG A O 1
ATOM 730 N N . ASP A 1 93 ? -19.409 -10.179 -6.029 1.00 85.19 93 ASP A N 1
ATOM 731 C CA . ASP A 1 93 ? -18.800 -11.509 -5.969 1.00 85.19 93 ASP A CA 1
ATOM 732 C C . ASP A 1 93 ? -17.875 -11.635 -4.748 1.00 85.19 93 ASP A C 1
ATOM 734 O O . ASP A 1 93 ? -17.961 -12.605 -3.996 1.00 85.19 93 ASP A O 1
ATOM 738 N N . LEU A 1 94 ? -17.037 -10.624 -4.493 1.00 86.75 94 LEU A N 1
ATOM 739 C CA . LEU A 1 94 ? -16.165 -10.584 -3.316 1.00 86.75 94 LEU A CA 1
ATOM 740 C C . LEU A 1 94 ? -16.966 -10.500 -2.017 1.00 86.75 94 LEU A C 1
ATOM 742 O O . LEU A 1 94 ? -16.638 -11.199 -1.062 1.00 86.75 94 LEU A O 1
ATOM 746 N N . THR A 1 95 ? -18.032 -9.700 -1.984 1.00 84.88 95 THR A N 1
ATOM 747 C CA . THR A 1 95 ? -18.911 -9.602 -0.818 1.00 84.88 95 THR A CA 1
ATOM 748 C C . THR A 1 95 ? -19.559 -10.946 -0.509 1.00 84.88 95 THR A C 1
ATOM 750 O O . THR A 1 95 ? -19.555 -11.364 0.645 1.00 84.88 95 THR A O 1
ATOM 753 N N . ALA A 1 96 ? -20.036 -11.669 -1.526 1.00 84.62 96 ALA A N 1
ATOM 754 C CA . ALA A 1 96 ? -20.600 -13.005 -1.345 1.00 84.62 96 ALA A CA 1
ATOM 755 C C . ALA A 1 96 ? -19.569 -14.005 -0.787 1.00 84.62 96 ALA A C 1
ATOM 757 O O . ALA A 1 96 ? -19.887 -14.779 0.113 1.00 84.62 96 ALA A O 1
ATOM 758 N N . VAL A 1 97 ? -18.320 -13.966 -1.270 1.00 84.50 97 VAL A N 1
ATOM 759 C CA . VAL A 1 97 ? -17.232 -14.822 -0.758 1.00 84.50 97 VAL A CA 1
ATOM 760 C C . VAL A 1 97 ? -16.898 -14.494 0.698 1.00 84.50 97 VAL A C 1
ATOM 762 O O . VAL A 1 97 ? -16.741 -15.397 1.521 1.00 84.50 97 VAL A O 1
ATOM 765 N N . LEU A 1 98 ? -16.802 -13.207 1.025 1.00 84.31 98 LEU A N 1
ATOM 766 C CA . LEU A 1 98 ? -16.490 -12.731 2.370 1.00 84.31 98 LEU A CA 1
ATOM 767 C C . LEU A 1 98 ? -17.609 -13.033 3.381 1.00 84.31 98 LEU A C 1
ATOM 769 O O . LEU A 1 98 ? -17.320 -13.236 4.555 1.00 84.31 98 LEU A O 1
ATOM 773 N N . GLN A 1 99 ? -18.874 -13.074 2.942 1.00 82.56 99 GLN A N 1
ATOM 774 C CA . GLN A 1 99 ? -20.017 -13.416 3.801 1.00 82.56 99 GLN A CA 1
ATOM 775 C C . GLN A 1 99 ? -20.049 -14.904 4.180 1.00 82.56 99 GLN A C 1
ATOM 777 O O . GLN A 1 99 ? -20.740 -15.277 5.127 1.00 82.56 99 GLN A O 1
ATOM 782 N N . GLY A 1 100 ? -19.312 -15.750 3.456 1.00 80.38 100 GLY A N 1
ATOM 783 C CA . GLY A 1 100 ? -19.125 -17.157 3.794 1.00 80.38 100 GLY A CA 1
ATOM 784 C C . GLY A 1 100 ? -18.026 -17.382 4.840 1.00 80.38 100 GLY A C 1
ATOM 785 O O . GLY A 1 100 ? -17.866 -16.640 5.811 1.00 80.38 100 GLY A O 1
ATOM 786 N N . ASP A 1 101 ? -17.223 -18.423 4.627 1.00 79.06 101 ASP A N 1
ATOM 787 C CA . ASP A 1 101 ? -16.147 -18.830 5.546 1.00 79.06 101 ASP A CA 1
ATOM 788 C C . ASP A 1 101 ? -14.804 -18.140 5.269 1.00 79.06 101 ASP A C 1
ATOM 790 O O . ASP A 1 101 ? -13.779 -18.463 5.873 1.00 79.06 101 ASP A O 1
ATOM 794 N N . CYS A 1 102 ? -14.780 -17.166 4.359 1.00 79.19 102 CYS A N 1
ATOM 795 C CA . CYS A 1 102 ? -13.576 -16.393 4.109 1.00 79.19 102 CYS A CA 1
ATOM 796 C C . CYS A 1 102 ? -13.279 -15.485 5.316 1.00 79.19 102 CYS A C 1
ATOM 798 O O . CYS A 1 102 ? -14.138 -14.754 5.806 1.00 79.19 102 CYS A O 1
ATOM 800 N N . ARG A 1 103 ? -12.045 -15.553 5.825 1.00 81.31 103 ARG A N 1
ATOM 801 C CA . ARG A 1 103 ? -11.549 -14.721 6.942 1.00 81.31 103 ARG A CA 1
ATOM 802 C C . ARG A 1 103 ? -10.322 -13.891 6.567 1.00 81.31 103 ARG A C 1
ATOM 804 O O . ARG A 1 103 ? -9.881 -13.059 7.349 1.00 81.31 103 ARG A O 1
ATOM 811 N N . LEU A 1 104 ? -9.767 -14.127 5.380 1.00 83.44 104 LEU A N 1
ATOM 812 C CA . LEU A 1 104 ? -8.603 -13.429 4.856 1.00 83.44 104 LEU A CA 1
ATOM 813 C C . LEU A 1 104 ? -8.791 -13.206 3.359 1.00 83.44 104 LEU A C 1
ATOM 815 O O . LEU A 1 104 ? -8.863 -14.163 2.589 1.00 83.44 104 LEU A O 1
ATOM 819 N N . LEU A 1 105 ? -8.811 -11.939 2.958 1.00 82.88 105 LEU A N 1
ATOM 820 C CA . LEU A 1 105 ? -8.809 -11.528 1.563 1.00 82.88 105 LEU A CA 1
ATOM 821 C C . LEU A 1 105 ? -7.506 -10.794 1.263 1.00 82.88 105 LEU A C 1
ATOM 823 O O . LEU A 1 105 ? -7.174 -9.803 1.909 1.00 82.88 105 LEU A O 1
ATOM 827 N N . VAL A 1 106 ? -6.782 -11.272 0.255 1.00 82.62 106 VAL A N 1
ATOM 828 C CA . VAL A 1 106 ? -5.565 -10.622 -0.233 1.00 82.62 106 VAL A CA 1
ATOM 829 C C . VAL A 1 106 ? -5.860 -10.015 -1.597 1.00 82.62 106 VAL A C 1
ATOM 831 O O . VAL A 1 106 ? -6.106 -10.735 -2.562 1.00 82.62 106 VAL A O 1
ATOM 834 N N . ILE A 1 107 ? -5.824 -8.685 -1.681 1.00 78.25 107 ILE A N 1
ATOM 835 C CA . ILE A 1 107 ? -6.016 -7.955 -2.938 1.00 78.25 107 ILE A CA 1
ATOM 836 C C . ILE A 1 107 ? -4.643 -7.657 -3.536 1.00 78.25 107 ILE A C 1
ATOM 838 O O . ILE A 1 107 ? -3.888 -6.829 -3.025 1.00 78.25 107 ILE A O 1
ATOM 842 N N . THR A 1 108 ? -4.316 -8.325 -4.638 1.00 75.44 108 THR A N 1
ATOM 843 C CA . THR A 1 108 ? -3.064 -8.123 -5.375 1.00 75.44 108 THR A CA 1
ATOM 844 C C . THR A 1 108 ? -3.303 -7.327 -6.657 1.00 75.44 108 THR A C 1
ATOM 846 O O . THR A 1 108 ? -4.431 -7.175 -7.124 1.00 75.44 108 THR A O 1
ATOM 849 N N . GLY A 1 109 ? -2.235 -6.756 -7.216 1.00 59.66 109 GLY A N 1
ATOM 850 C CA . GLY A 1 109 ? -2.284 -6.026 -8.484 1.00 59.66 109 GLY A CA 1
ATOM 851 C C . GLY A 1 109 ? -1.303 -4.862 -8.533 1.00 59.66 109 GLY A C 1
ATOM 852 O O . GLY A 1 109 ? -0.774 -4.430 -7.504 1.00 59.66 109 GLY A O 1
ATOM 853 N N . ILE A 1 110 ? -1.084 -4.325 -9.729 1.00 51.38 110 ILE A N 1
ATOM 854 C CA . ILE A 1 110 ? -0.166 -3.204 -9.959 1.00 51.38 110 ILE A CA 1
ATOM 855 C C . ILE A 1 110 ? -0.652 -1.912 -9.275 1.00 51.38 110 ILE A C 1
ATOM 857 O O . ILE A 1 110 ? -1.824 -1.774 -8.892 1.00 51.38 110 ILE A O 1
ATOM 861 N N . THR A 1 111 ? 0.270 -0.985 -9.029 1.00 59.66 111 THR A N 1
ATOM 862 C CA . THR A 1 111 ? -0.004 0.323 -8.410 1.00 59.66 111 THR A CA 1
ATOM 863 C C . THR A 1 111 ? -1.034 1.112 -9.229 1.00 59.66 111 THR A C 1
ATOM 865 O O . THR A 1 111 ? -1.124 0.952 -10.438 1.00 59.66 111 THR A O 1
ATOM 868 N N . GLY A 1 112 ? -1.866 1.928 -8.575 1.00 49.66 112 GLY A N 1
ATOM 869 C CA . GLY A 1 112 ? -2.832 2.795 -9.269 1.00 49.66 112 GLY A CA 1
ATOM 870 C C . GLY A 1 112 ? -4.138 2.132 -9.734 1.00 49.66 112 GLY A C 1
ATOM 871 O O . GLY A 1 112 ? -5.093 2.840 -10.016 1.00 49.66 112 GLY A O 1
ATOM 872 N N . LEU A 1 113 ? -4.273 0.798 -9.706 1.00 60.53 113 LEU A N 1
ATOM 873 C CA . LEU A 1 113 ? -5.530 0.109 -10.073 1.00 60.53 113 LEU A CA 1
ATOM 874 C C . LEU A 1 113 ? -6.666 0.215 -9.035 1.00 60.53 113 LEU A C 1
ATOM 876 O O . LEU A 1 113 ? -7.663 -0.503 -9.139 1.00 60.53 113 LEU A O 1
ATOM 880 N N . GLY A 1 114 ? -6.533 1.058 -8.011 1.00 64.56 114 GLY A N 1
ATOM 881 C CA . GLY A 1 114 ? -7.574 1.250 -6.998 1.00 64.56 114 GLY A CA 1
ATOM 882 C C . GLY A 1 114 ? -7.778 0.051 -6.062 1.00 64.56 114 GLY A C 1
ATOM 883 O O . GLY A 1 114 ? -8.913 -0.253 -5.716 1.00 64.56 114 GLY A O 1
ATOM 884 N N . LYS A 1 115 ? -6.705 -0.649 -5.660 1.00 79.75 115 LYS A N 1
ATOM 885 C CA . LYS A 1 115 ? -6.770 -1.752 -4.673 1.00 79.75 115 LYS A CA 1
ATOM 886 C C . LYS A 1 115 ? -7.217 -1.259 -3.297 1.00 79.75 115 LYS A C 1
ATOM 888 O O . LYS A 1 115 ? -8.169 -1.792 -2.745 1.00 79.75 115 LYS A O 1
ATOM 893 N N . THR A 1 116 ? -6.583 -0.193 -2.810 1.00 76.12 116 THR A N 1
ATOM 894 C CA . THR A 1 116 ? -6.967 0.527 -1.589 1.00 76.12 116 THR A CA 1
ATOM 895 C C . THR A 1 116 ? -8.419 0.985 -1.658 1.00 76.12 116 THR A C 1
ATOM 897 O O . THR A 1 116 ? -9.201 0.718 -0.753 1.00 76.12 116 THR A O 1
ATOM 900 N N . ALA A 1 117 ? -8.817 1.586 -2.785 1.00 73.69 117 ALA A N 1
ATOM 901 C CA . ALA A 1 117 ? -10.198 1.999 -3.008 1.00 73.69 117 ALA A CA 1
ATOM 902 C C . ALA A 1 117 ? -11.170 0.802 -3.003 1.00 73.69 117 ALA A C 1
ATOM 904 O O . ALA A 1 117 ? -12.248 0.897 -2.430 1.00 73.69 117 ALA A O 1
ATOM 905 N N . LEU A 1 118 ? -10.795 -0.343 -3.585 1.00 81.75 118 LEU A N 1
ATOM 906 C CA . LEU A 1 118 ? -11.607 -1.562 -3.545 1.00 81.75 118 LEU A CA 1
ATOM 907 C C . LEU A 1 118 ? -11.739 -2.115 -2.119 1.00 81.75 118 LEU A C 1
ATOM 909 O O . LEU A 1 118 ? -12.849 -2.434 -1.708 1.00 81.75 118 LEU A O 1
ATOM 913 N N . GLY A 1 119 ? -10.642 -2.190 -1.360 1.00 84.62 119 GLY A N 1
ATOM 914 C CA . GLY A 1 119 ? -10.651 -2.637 0.037 1.00 84.62 119 GLY A CA 1
ATOM 915 C C . GLY A 1 119 ? -11.518 -1.742 0.922 1.00 84.62 119 GLY A C 1
ATOM 916 O O . GLY A 1 119 ? -12.398 -2.230 1.626 1.00 84.62 119 GLY A O 1
ATOM 917 N N . ASN A 1 120 ? -11.357 -0.424 0.788 1.00 79.62 120 ASN A N 1
ATOM 918 C CA . ASN A 1 120 ? -12.176 0.545 1.508 1.00 79.62 120 ASN A CA 1
ATOM 919 C C . ASN A 1 120 ? -13.663 0.420 1.147 1.00 79.62 120 ASN A C 1
ATOM 921 O O . ASN A 1 120 ? -14.507 0.524 2.035 1.00 79.62 120 ASN A O 1
ATOM 925 N N . ARG A 1 121 ? -13.989 0.188 -0.134 1.00 81.38 121 ARG A N 1
ATOM 926 C CA . ARG A 1 121 ? -15.378 0.050 -0.591 1.00 81.38 121 ARG A CA 1
ATOM 927 C C . ARG A 1 121 ? -16.017 -1.233 -0.072 1.00 81.38 121 ARG A C 1
ATOM 929 O O . ARG A 1 121 ? -17.147 -1.180 0.397 1.00 81.38 121 ARG A O 1
ATOM 936 N N . LEU A 1 122 ? -15.285 -2.347 -0.099 1.00 85.12 122 LEU A N 1
ATOM 937 C CA . LEU A 1 122 ? -15.732 -3.611 0.489 1.00 85.12 122 LEU A CA 1
ATOM 938 C C . LEU A 1 122 ? -16.019 -3.465 1.983 1.00 85.12 122 LEU A C 1
ATOM 940 O O . LEU A 1 122 ? -17.035 -3.967 2.445 1.00 85.12 122 LEU A O 1
ATOM 944 N N . ALA A 1 123 ? -15.171 -2.736 2.714 1.00 82.50 123 ALA A N 1
ATO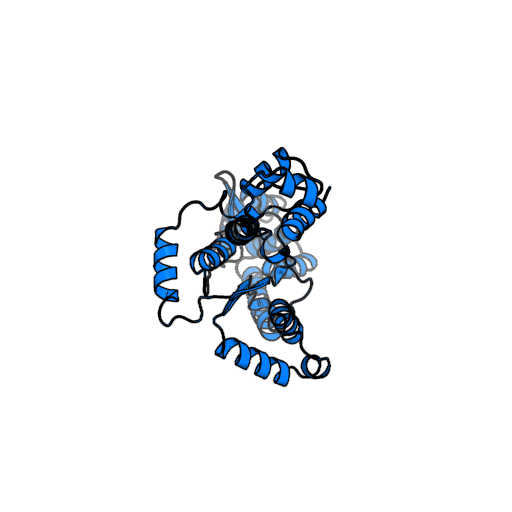M 945 C CA . ALA A 1 123 ? -15.377 -2.479 4.136 1.00 82.50 123 ALA A CA 1
ATOM 946 C C . ALA A 1 123 ? -16.677 -1.698 4.406 1.00 82.50 123 ALA A C 1
ATOM 948 O O . ALA A 1 123 ? -17.381 -1.992 5.365 1.00 82.50 123 ALA A O 1
ATOM 949 N N . VAL A 1 124 ? -17.005 -0.718 3.553 1.00 78.88 124 VAL A N 1
ATOM 950 C CA . VAL A 1 124 ? -18.271 0.034 3.632 1.00 78.88 124 VAL A CA 1
ATOM 951 C C . VAL A 1 124 ? -19.465 -0.868 3.311 1.00 78.88 124 VAL A C 1
ATOM 953 O O . VAL A 1 124 ? -20.454 -0.850 4.037 1.00 78.88 124 VAL A O 1
ATOM 956 N N . ASP A 1 125 ? -19.371 -1.680 2.254 1.00 77.12 125 ASP A N 1
ATOM 957 C CA . ASP A 1 125 ? -20.455 -2.575 1.829 1.00 77.12 125 ASP A CA 1
ATOM 958 C C . ASP A 1 125 ? -20.684 -3.743 2.820 1.00 77.12 125 ASP A C 1
ATOM 960 O O . ASP A 1 125 ? -21.769 -4.325 2.830 1.00 77.12 125 ASP A O 1
ATOM 964 N N . PHE A 1 126 ? -19.691 -4.086 3.654 1.00 76.25 126 PHE A N 1
ATOM 965 C CA . PHE A 1 126 ? -19.804 -5.116 4.695 1.00 76.25 126 PHE A CA 1
ATOM 966 C C . PHE A 1 126 ? -20.657 -4.692 5.892 1.00 76.25 126 PHE A C 1
ATOM 968 O O . PHE A 1 126 ? -21.396 -5.522 6.419 1.00 76.25 126 PHE A O 1
ATOM 975 N N . GLY A 1 127 ? -20.589 -3.413 6.270 1.00 69.75 127 GLY A N 1
ATOM 976 C CA . GLY A 1 127 ? -21.449 -2.796 7.282 1.00 69.75 127 GLY A CA 1
ATOM 977 C C . GLY A 1 127 ? -21.502 -3.510 8.643 1.00 69.75 127 GLY A C 1
ATOM 978 O O . GLY A 1 127 ? -20.646 -4.320 9.003 1.00 69.75 127 GLY A O 1
ATOM 979 N N . ASP A 1 128 ? -22.540 -3.186 9.416 1.00 67.31 128 ASP A N 1
ATOM 980 C CA . ASP A 1 128 ? -22.817 -3.812 10.713 1.00 67.31 128 ASP A CA 1
ATOM 981 C C . ASP A 1 128 ? -23.011 -5.341 10.569 1.00 67.31 128 ASP A C 1
ATOM 983 O O . ASP A 1 128 ? -23.629 -5.794 9.600 1.00 67.31 128 ASP A O 1
ATOM 987 N N . PRO A 1 129 ? -22.541 -6.170 11.526 1.00 75.75 129 PRO A N 1
ATOM 988 C CA . PRO A 1 129 ? -22.039 -5.812 12.859 1.00 75.75 129 PRO A CA 1
ATOM 989 C C . PRO A 1 129 ? -20.517 -5.587 12.937 1.00 75.75 129 PRO A C 1
ATOM 991 O O . PRO A 1 129 ? -19.966 -5.584 14.036 1.00 75.75 129 PRO A O 1
ATOM 994 N N . TRP A 1 130 ? -19.814 -5.477 11.807 1.00 82.38 130 TRP A N 1
ATOM 995 C CA . TRP A 1 130 ? -18.352 -5.493 11.788 1.00 82.38 130 TRP A CA 1
ATOM 996 C C . TRP A 1 130 ? -17.765 -4.152 12.229 1.00 82.38 130 TRP A C 1
ATOM 998 O O . TRP A 1 130 ? -17.919 -3.140 11.547 1.00 82.38 130 TRP A O 1
ATOM 1008 N N . GLN A 1 131 ? -17.019 -4.154 13.334 1.00 81.94 131 GLN A N 1
ATOM 1009 C CA . GLN A 1 131 ? -16.208 -2.997 13.709 1.00 81.94 131 GLN A CA 1
ATOM 1010 C C . GLN A 1 131 ? -15.032 -2.884 12.739 1.00 81.94 131 GLN A C 1
ATOM 1012 O O . GLN A 1 131 ? -14.246 -3.823 12.573 1.00 81.94 131 GLN A O 1
ATOM 1017 N N . LYS A 1 132 ? -14.930 -1.742 12.059 1.00 81.88 132 LYS A N 1
ATOM 1018 C CA . LYS A 1 132 ? -13.889 -1.494 11.066 1.00 81.88 132 LYS A CA 1
ATOM 1019 C C . LYS A 1 132 ? -12.678 -0.866 11.729 1.00 81.88 132 LYS A C 1
ATOM 1021 O O . LYS A 1 132 ? -12.774 0.215 12.297 1.00 81.88 132 LYS A O 1
ATOM 1026 N N . ASP A 1 133 ? -11.534 -1.496 11.528 1.00 85.19 133 ASP A N 1
ATOM 1027 C CA . ASP A 1 133 ? -10.252 -0.929 11.893 1.00 85.19 133 ASP A CA 1
ATOM 1028 C C . ASP A 1 133 ? -9.198 -1.211 10.833 1.00 85.19 133 ASP A C 1
ATOM 1030 O O . ASP A 1 133 ? -9.371 -2.027 9.919 1.00 85.19 133 ASP A O 1
ATOM 1034 N N . GLY A 1 134 ? -8.083 -0.508 10.917 1.00 83.75 134 GLY A N 1
ATOM 1035 C CA . GLY A 1 134 ? -7.036 -0.711 9.942 1.00 83.75 134 GLY A CA 1
ATOM 1036 C C . GLY A 1 134 ? -5.758 0.010 10.267 1.00 83.75 134 GLY A C 1
ATOM 1037 O O . GLY A 1 134 ? -5.673 0.828 11.175 1.00 83.75 134 GLY A O 1
ATOM 1038 N N . VAL A 1 135 ? -4.731 -0.338 9.514 1.00 82.12 135 VAL A N 1
ATOM 1039 C CA . VAL A 1 135 ? -3.427 0.285 9.631 1.00 82.12 135 VAL A CA 1
ATOM 1040 C C . VAL A 1 135 ? -2.938 0.647 8.242 1.00 82.12 135 VAL A C 1
ATOM 1042 O O . VAL A 1 135 ? -2.851 -0.204 7.351 1.00 82.12 135 VAL A O 1
ATOM 1045 N N . ASN A 1 136 ? -2.640 1.936 8.071 1.00 78.44 136 ASN A N 1
ATOM 1046 C CA . ASN A 1 136 ? -1.988 2.423 6.874 1.00 78.44 136 ASN A CA 1
ATOM 1047 C C . ASN A 1 136 ? -0.472 2.403 7.079 1.00 78.44 136 ASN A C 1
ATOM 1049 O O . ASN A 1 136 ? 0.068 3.251 7.783 1.00 78.44 136 ASN A O 1
ATOM 1053 N N . PHE A 1 137 ? 0.228 1.452 6.471 1.00 72.00 137 PHE A N 1
ATOM 1054 C CA . PHE A 1 137 ? 1.680 1.333 6.626 1.00 72.00 137 PHE A CA 1
ATOM 1055 C C . PHE A 1 137 ? 2.459 2.472 5.967 1.00 72.00 137 PHE A C 1
ATOM 1057 O O . PHE A 1 137 ? 3.580 2.745 6.388 1.00 72.00 137 PHE A O 1
ATOM 1064 N N . ASP A 1 138 ? 1.865 3.178 5.005 1.00 65.25 138 ASP A N 1
ATOM 1065 C CA . ASP A 1 138 ? 2.469 4.374 4.411 1.00 65.25 138 ASP A CA 1
ATOM 1066 C C . ASP A 1 138 ? 2.313 5.621 5.292 1.00 65.25 138 ASP A C 1
ATOM 1068 O O . ASP A 1 138 ? 2.979 6.622 5.041 1.00 65.25 138 ASP A O 1
ATOM 1072 N N . ALA A 1 139 ? 1.487 5.569 6.345 1.00 67.75 139 ALA A N 1
ATOM 1073 C CA . ALA A 1 139 ? 1.357 6.666 7.307 1.00 67.75 139 ALA A CA 1
ATOM 1074 C C . ALA A 1 139 ? 2.554 6.777 8.270 1.00 67.75 139 ALA A C 1
ATOM 1076 O O . ALA A 1 139 ? 2.645 7.744 9.022 1.00 67.75 139 ALA A O 1
ATOM 1077 N N . TYR A 1 140 ? 3.472 5.805 8.257 1.00 63.03 140 TYR A N 1
ATOM 1078 C CA . TYR A 1 140 ? 4.641 5.783 9.129 1.00 63.03 140 TYR A CA 1
ATOM 1079 C C . TYR A 1 140 ? 5.925 5.964 8.321 1.00 63.03 140 TYR A C 1
ATOM 1081 O O . TYR A 1 140 ? 6.123 5.330 7.286 1.00 63.03 140 TYR A O 1
ATOM 1089 N N . GLU A 1 141 ? 6.852 6.767 8.846 1.00 61.38 141 GLU A N 1
ATOM 1090 C CA . GLU A 1 141 ? 8.200 6.895 8.274 1.00 61.38 141 GLU A CA 1
ATOM 1091 C C . GLU A 1 141 ? 8.972 5.563 8.302 1.00 61.38 141 GLU A C 1
ATOM 1093 O O . GLU A 1 141 ? 9.800 5.295 7.430 1.00 61.38 141 GLU A O 1
ATOM 1098 N N . GLN A 1 142 ? 8.691 4.713 9.297 1.00 65.12 142 GLN A N 1
ATOM 1099 C CA . GLN A 1 142 ? 9.230 3.360 9.419 1.00 65.12 142 GLN A CA 1
ATOM 1100 C C . GLN A 1 142 ? 8.105 2.337 9.601 1.00 65.12 142 GLN A C 1
ATOM 1102 O O . GLN A 1 142 ? 7.096 2.668 10.220 1.00 65.12 142 GLN A O 1
ATOM 1107 N N . PRO A 1 143 ? 8.279 1.082 9.139 1.00 66.69 143 PRO A N 1
ATOM 1108 C CA . PRO A 1 143 ? 7.277 0.038 9.323 1.00 66.69 143 PRO A CA 1
ATOM 1109 C C . PRO A 1 143 ? 6.875 -0.087 10.801 1.00 66.69 143 PRO A C 1
ATOM 1111 O O . PRO A 1 143 ? 7.755 -0.309 11.642 1.00 66.69 143 PRO A O 1
ATOM 1114 N N . PRO A 1 144 ? 5.579 0.046 11.142 1.00 78.38 144 PRO A N 1
ATOM 1115 C CA . PRO A 1 144 ? 5.154 -0.002 12.530 1.00 78.38 144 PRO A CA 1
ATOM 1116 C C . PRO A 1 144 ? 5.423 -1.390 13.117 1.00 78.38 144 PRO A C 1
ATOM 1118 O O . PRO A 1 144 ? 5.299 -2.418 12.444 1.00 78.38 144 PRO A O 1
ATOM 1121 N N . THR A 1 145 ? 5.808 -1.420 14.392 1.00 86.06 145 THR A N 1
ATOM 1122 C CA . THR A 1 145 ? 6.001 -2.682 15.113 1.00 86.06 145 THR A CA 1
ATOM 1123 C C . THR A 1 145 ? 4.655 -3.312 15.456 1.00 86.06 145 THR A C 1
ATOM 1125 O O . THR A 1 145 ? 3.635 -2.626 15.513 1.00 86.06 145 THR A O 1
ATOM 1128 N N . PHE A 1 146 ? 4.657 -4.611 15.763 1.00 88.44 146 PHE A N 1
ATOM 1129 C CA . PHE A 1 146 ? 3.459 -5.286 16.264 1.00 88.44 146 PHE A CA 1
ATOM 1130 C C . PHE A 1 146 ? 2.845 -4.559 17.472 1.00 88.44 146 PHE A C 1
ATOM 1132 O O . PHE A 1 146 ? 1.639 -4.345 17.496 1.00 88.44 146 PHE A O 1
ATOM 1139 N N . VAL A 1 147 ? 3.674 -4.127 18.433 1.00 90.00 147 VAL A N 1
ATOM 1140 C CA . VAL A 1 147 ? 3.213 -3.420 19.639 1.00 90.00 147 VAL A CA 1
ATOM 1141 C C . VAL A 1 147 ? 2.516 -2.112 19.276 1.00 90.00 147 VAL A C 1
ATOM 1143 O O . VAL A 1 147 ? 1.453 -1.822 19.816 1.00 90.00 147 VAL A O 1
ATOM 1146 N N . THR A 1 148 ? 3.077 -1.353 18.330 1.00 88.69 148 THR A N 1
ATOM 1147 C CA . THR A 1 148 ? 2.491 -0.098 17.837 1.00 88.69 148 THR A CA 1
ATOM 1148 C C . THR A 1 148 ? 1.099 -0.329 17.254 1.00 88.69 148 THR A C 1
ATOM 1150 O O . THR A 1 148 ? 0.145 0.316 17.681 1.00 88.69 148 THR A O 1
ATOM 1153 N N . VAL A 1 149 ? 0.971 -1.279 16.322 1.00 89.75 149 VAL A N 1
ATOM 1154 C CA . VAL A 1 149 ? -0.301 -1.548 15.631 1.00 89.75 149 VAL A CA 1
ATOM 1155 C C . VAL A 1 149 ? -1.348 -2.110 16.591 1.00 89.75 149 VAL A C 1
ATOM 1157 O O . VAL A 1 149 ? -2.477 -1.635 16.625 1.00 89.75 149 VAL A O 1
ATOM 1160 N N . ALA A 1 150 ? -0.977 -3.095 17.409 1.00 91.00 150 ALA A N 1
ATOM 1161 C CA . ALA A 1 150 ? -1.907 -3.716 18.344 1.00 91.00 150 ALA A CA 1
ATOM 1162 C C . ALA A 1 150 ? -2.362 -2.743 19.444 1.00 91.00 150 ALA A C 1
ATOM 1164 O O . ALA A 1 150 ? -3.521 -2.785 19.843 1.00 91.00 150 ALA A O 1
ATOM 1165 N N . THR A 1 151 ? -1.490 -1.835 19.896 1.00 90.00 151 THR A N 1
ATOM 1166 C CA . THR A 1 151 ? -1.873 -0.778 20.844 1.00 90.00 151 THR A CA 1
ATOM 1167 C C . THR A 1 151 ? -2.867 0.189 20.219 1.00 90.00 151 THR A C 1
ATOM 1169 O O . THR A 1 151 ? -3.866 0.511 20.854 1.00 90.00 151 THR A O 1
ATOM 1172 N N . GLN A 1 152 ? -2.628 0.609 18.976 1.00 88.56 152 GLN A N 1
ATOM 1173 C CA . GLN A 1 152 ? -3.532 1.502 18.256 1.00 88.56 152 GLN A CA 1
ATOM 1174 C C . GLN A 1 152 ? -4.927 0.891 18.088 1.00 88.56 152 GLN A C 1
ATOM 1176 O O . GLN A 1 152 ? -5.908 1.563 18.381 1.00 88.56 152 GLN A O 1
ATOM 1181 N N . TRP A 1 153 ? -5.017 -0.374 17.668 1.00 90.56 153 TRP A N 1
ATOM 1182 C CA . TRP A 1 153 ? -6.304 -1.063 17.533 1.00 90.56 153 TRP A CA 1
ATOM 1183 C C . TRP A 1 153 ? -7.026 -1.227 18.872 1.00 90.56 153 TRP A C 1
ATOM 1185 O O . TRP A 1 153 ? -8.214 -0.965 18.989 1.00 90.56 153 TRP A O 1
ATOM 1195 N N . LEU A 1 154 ? -6.313 -1.613 19.931 1.00 89.88 154 LEU A N 1
ATOM 1196 C CA . LEU A 1 154 ? -6.929 -1.714 21.254 1.00 89.88 154 LEU A CA 1
ATOM 1197 C C . LEU A 1 154 ? -7.418 -0.346 21.769 1.00 89.88 154 LEU A C 1
ATOM 1199 O O . LEU A 1 154 ? -8.472 -0.265 22.395 1.00 89.88 154 LEU A O 1
ATOM 1203 N N . GLN A 1 155 ? -6.696 0.737 21.468 1.00 87.75 155 GLN A N 1
ATOM 1204 C CA . GLN A 1 155 ? -7.117 2.102 21.792 1.00 87.75 155 GLN A CA 1
ATOM 1205 C C . GLN A 1 155 ? -8.360 2.542 21.009 1.00 87.75 155 GLN A C 1
ATOM 1207 O O . GLN A 1 155 ? -9.262 3.112 21.622 1.00 87.75 155 GLN A O 1
ATOM 1212 N N . SER A 1 156 ? -8.445 2.261 19.702 1.00 85.00 156 SER A N 1
ATOM 1213 C CA . SER A 1 156 ? -9.641 2.574 18.901 1.00 85.00 156 SER A CA 1
ATOM 1214 C C . SER A 1 156 ? -10.866 1.777 19.354 1.00 85.00 156 SER A C 1
ATOM 1216 O O . SER A 1 156 ? -11.994 2.248 19.230 1.00 85.00 156 SER A O 1
ATOM 1218 N N . TRP A 1 157 ? -10.661 0.613 19.975 1.00 87.75 157 TRP A N 1
ATOM 1219 C CA . TRP A 1 157 ? -11.723 -0.178 20.609 1.00 87.75 157 TRP A CA 1
ATOM 1220 C C . TRP A 1 157 ? -11.993 0.205 22.070 1.00 87.75 157 TRP A C 1
ATOM 1222 O O . TRP A 1 157 ? -12.679 -0.533 22.773 1.00 87.75 157 TRP A O 1
ATOM 1232 N N . HIS A 1 158 ? -11.485 1.355 22.531 1.00 85.50 158 HIS A N 1
ATOM 1233 C CA . HIS A 1 158 ? -11.658 1.878 23.893 1.00 85.50 158 HIS A CA 1
ATOM 1234 C C . HIS A 1 158 ? -11.094 0.974 25.009 1.00 85.50 158 HIS A C 1
ATOM 1236 O O . HIS A 1 158 ? -11.500 1.072 26.167 1.00 85.50 158 HIS A O 1
ATOM 1242 N N . GLU A 1 159 ? -10.118 0.123 24.691 1.00 85.38 159 GLU A N 1
ATOM 1243 C CA . GLU A 1 159 ? -9.460 -0.802 25.621 1.00 85.38 159 GLU A CA 1
ATOM 1244 C C . GLU A 1 159 ? -7.941 -0.582 25.635 1.00 85.38 159 GLU A C 1
ATOM 1246 O O . GLU A 1 159 ? -7.160 -1.475 25.310 1.00 85.38 159 GLU A O 1
ATOM 1251 N N . ALA A 1 160 ? -7.496 0.625 25.995 1.00 84.25 160 ALA A N 1
ATOM 1252 C CA . ALA A 1 160 ? -6.075 0.964 25.979 1.00 84.25 160 ALA A CA 1
ATOM 1253 C C . ALA A 1 160 ? -5.230 -0.038 26.808 1.00 84.25 160 ALA A C 1
ATOM 1255 O O . ALA A 1 160 ? -5.512 -0.233 27.994 1.00 84.25 160 ALA A O 1
ATOM 1256 N N . PRO A 1 161 ? -4.182 -0.651 26.220 1.00 87.44 161 PRO A N 1
ATOM 1257 C CA . PRO A 1 161 ? -3.365 -1.634 26.918 1.00 87.44 161 PRO A CA 1
ATOM 1258 C C . PRO A 1 161 ? -2.506 -0.969 27.993 1.00 87.44 161 PRO A C 1
ATOM 1260 O O . PRO A 1 161 ? -1.992 0.141 27.811 1.00 87.44 161 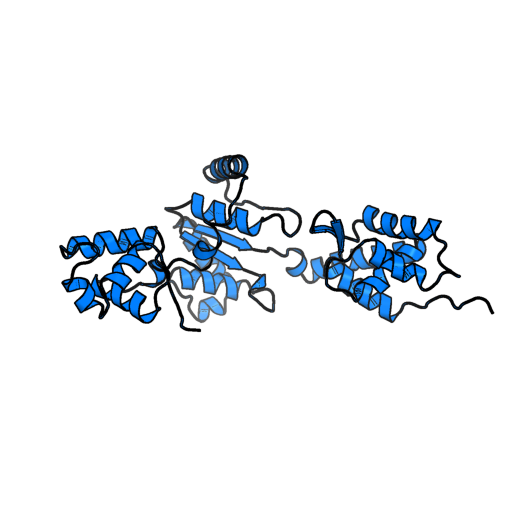PRO A O 1
ATOM 1263 N N . THR A 1 162 ? -2.311 -1.678 29.097 1.00 88.12 162 THR A N 1
ATOM 1264 C CA . THR A 1 162 ? -1.463 -1.256 30.216 1.00 88.12 162 THR A CA 1
ATOM 1265 C C . THR A 1 162 ? 0.014 -1.169 29.822 1.00 88.12 162 THR A C 1
ATOM 1267 O O . THR A 1 162 ? 0.468 -1.783 28.854 1.00 88.12 162 THR A O 1
ATOM 1270 N N . THR A 1 163 ? 0.808 -0.436 30.607 1.00 86.50 163 THR A N 1
ATOM 1271 C CA . THR A 1 163 ? 2.261 -0.320 30.393 1.00 86.50 163 THR A CA 1
ATOM 1272 C C . THR A 1 163 ? 2.965 -1.682 30.416 1.00 86.50 163 THR A C 1
ATOM 1274 O O . THR A 1 163 ? 3.908 -1.898 29.659 1.00 86.50 163 THR A O 1
ATOM 1277 N N . GLU A 1 164 ? 2.498 -2.614 31.251 1.00 87.38 164 GLU A N 1
ATOM 1278 C CA . GLU A 1 164 ? 3.035 -3.978 31.334 1.00 87.38 164 GLU A CA 1
ATOM 1279 C C . GLU A 1 164 ? 2.758 -4.770 30.046 1.00 87.38 164 GLU A C 1
ATOM 1281 O O . GLU A 1 164 ? 3.656 -5.410 29.498 1.00 87.38 164 GLU A O 1
ATOM 1286 N N . GLU A 1 165 ? 1.547 -4.656 29.497 1.00 84.62 165 GLU A N 1
ATOM 1287 C CA . GLU A 1 165 ? 1.177 -5.288 28.226 1.00 84.62 165 GLU A CA 1
ATOM 1288 C C . GLU A 1 165 ? 1.959 -4.704 27.043 1.00 84.62 165 GLU A C 1
ATOM 1290 O O . GLU A 1 165 ? 2.379 -5.445 26.156 1.00 84.62 165 GLU A O 1
ATOM 1295 N N . GLN A 1 166 ? 2.222 -3.394 27.037 1.00 85.62 166 GLN A N 1
ATOM 1296 C CA . GLN A 1 166 ? 3.030 -2.750 25.994 1.00 85.62 166 GLN A CA 1
ATOM 1297 C C . GLN A 1 166 ? 4.500 -3.200 26.027 1.00 85.62 166 GLN A C 1
ATOM 1299 O O . GLN A 1 166 ? 5.152 -3.265 24.983 1.00 85.62 166 GLN A O 1
ATOM 1304 N N . GLN A 1 167 ? 5.025 -3.546 27.206 1.00 88.69 167 GLN A N 1
ATOM 1305 C CA . GLN A 1 167 ? 6.376 -4.095 27.368 1.00 88.69 167 GLN A CA 1
ATOM 1306 C C . GLN A 1 167 ? 6.453 -5.597 27.059 1.00 88.69 167 GLN A C 1
ATOM 1308 O O . GLN A 1 167 ? 7.551 -6.118 26.852 1.00 88.69 167 GLN A O 1
ATOM 1313 N N . ASN A 1 168 ? 5.312 -6.291 26.980 1.00 90.56 168 ASN A N 1
ATOM 1314 C CA . ASN A 1 168 ? 5.234 -7.723 26.717 1.00 90.56 168 ASN A CA 1
ATOM 1315 C C . ASN A 1 168 ? 4.399 -8.034 25.453 1.00 90.56 168 ASN A C 1
ATOM 1317 O O . ASN A 1 168 ? 3.189 -8.269 25.539 1.00 90.56 168 ASN A O 1
ATOM 1321 N N . PRO A 1 169 ? 5.044 -8.131 24.271 1.00 89.06 169 PRO A N 1
ATOM 1322 C CA . PRO A 1 169 ? 4.361 -8.400 23.003 1.00 89.06 169 PRO A CA 1
ATOM 1323 C C . PRO A 1 169 ? 3.504 -9.671 23.012 1.00 89.06 169 PRO A C 1
ATOM 1325 O O . PRO A 1 169 ? 2.488 -9.741 22.324 1.00 89.06 169 PRO A O 1
ATOM 1328 N N . GLU A 1 170 ? 3.888 -10.682 23.793 1.00 91.50 170 GLU A N 1
ATOM 1329 C CA . GLU A 1 170 ? 3.137 -11.930 23.898 1.00 91.50 170 GLU A CA 1
ATOM 1330 C C . GLU A 1 170 ? 1.822 -11.744 24.660 1.00 91.50 170 GLU A C 1
ATOM 1332 O O . GLU A 1 170 ? 0.799 -12.283 24.233 1.00 91.50 170 GLU A O 1
ATOM 1337 N N . MET A 1 171 ? 1.801 -10.944 25.731 1.00 90.69 171 MET A N 1
ATOM 1338 C CA . MET A 1 171 ? 0.554 -10.593 26.427 1.00 90.69 171 MET A CA 1
ATOM 1339 C C . MET A 1 171 ? -0.372 -9.791 25.515 1.00 90.69 171 MET A C 1
ATOM 1341 O O . MET A 1 171 ? -1.550 -10.131 25.384 1.00 90.69 171 MET A O 1
ATOM 1345 N N . LEU A 1 172 ? 0.181 -8.804 24.807 1.00 91.31 172 LEU A N 1
ATOM 1346 C CA . LEU A 1 172 ? -0.563 -7.987 23.850 1.00 91.31 172 LEU A CA 1
ATOM 1347 C C . LEU A 1 172 ? -1.181 -8.848 22.732 1.00 91.31 172 LEU A C 1
ATOM 1349 O O . LEU A 1 172 ? -2.348 -8.678 22.378 1.00 91.31 172 LEU A O 1
ATOM 1353 N N . ARG A 1 173 ? -0.438 -9.844 22.224 1.00 92.62 173 ARG A N 1
ATOM 1354 C CA . ARG A 1 173 ? -0.944 -10.827 21.250 1.00 92.62 173 ARG A CA 1
ATOM 1355 C C . ARG A 1 173 ? -2.104 -11.644 21.806 1.00 92.62 173 ARG A C 1
ATOM 1357 O O . ARG A 1 173 ? -3.110 -11.805 21.117 1.00 92.62 173 ARG A O 1
ATOM 1364 N N . HIS A 1 174 ? -1.978 -12.169 23.024 1.00 91.12 174 HIS A N 1
ATOM 1365 C CA . HIS A 1 174 ? -3.052 -12.942 23.650 1.00 91.12 174 HIS A CA 1
ATOM 1366 C C . HIS A 1 174 ? -4.312 -12.096 23.844 1.00 91.12 174 HIS A C 1
ATOM 1368 O O . HIS A 1 174 ? -5.407 -12.571 23.534 1.00 91.12 174 HIS A O 1
ATOM 1374 N N . ARG A 1 175 ? -4.163 -10.842 24.287 1.00 90.12 175 ARG A N 1
ATOM 1375 C CA . ARG A 1 175 ? -5.278 -9.900 24.447 1.00 90.12 175 ARG A CA 1
ATOM 1376 C C . ARG A 1 175 ? -5.975 -9.626 23.118 1.00 90.12 175 ARG A C 1
ATOM 1378 O O . ARG A 1 175 ? -7.192 -9.779 23.030 1.00 90.12 175 ARG A O 1
ATOM 1385 N N . LEU A 1 176 ? -5.204 -9.304 22.081 1.00 91.12 176 LEU A N 1
ATOM 1386 C CA . LEU A 1 176 ? -5.735 -9.024 20.750 1.00 91.12 176 LEU A CA 1
ATOM 1387 C C . LEU A 1 176 ? -6.510 -10.228 20.192 1.00 91.12 176 LEU A C 1
ATOM 1389 O O . LEU A 1 176 ? -7.641 -10.082 19.745 1.00 91.12 176 LEU A O 1
ATOM 1393 N N . ILE A 1 177 ? -5.948 -11.439 20.287 1.00 91.12 177 ILE A N 1
ATOM 1394 C CA . ILE A 1 177 ? -6.620 -12.667 19.831 1.00 91.12 177 ILE A CA 1
ATOM 1395 C C . ILE A 1 177 ? -7.917 -12.921 20.608 1.00 91.12 177 ILE A C 1
ATOM 1397 O O . ILE A 1 177 ? -8.902 -13.348 20.011 1.00 91.12 177 ILE A O 1
ATOM 1401 N N . GLN A 1 178 ? -7.930 -12.695 21.925 1.00 90.62 178 GLN A N 1
ATOM 1402 C CA . GLN A 1 178 ? -9.145 -12.844 22.733 1.00 90.62 178 GLN A CA 1
ATOM 1403 C C . GLN A 1 178 ? -10.242 -11.888 22.263 1.00 90.62 178 GLN A C 1
ATOM 1405 O O . GLN A 1 178 ? -11.370 -12.328 22.056 1.00 90.62 178 GLN A O 1
ATOM 1410 N N . LYS A 1 179 ? -9.904 -10.619 22.015 1.00 89.38 179 LYS A N 1
ATOM 1411 C CA . LYS A 1 179 ? -10.865 -9.616 21.543 1.00 89.38 179 LYS A CA 1
ATOM 1412 C C . LYS A 1 179 ? -11.418 -9.960 20.154 1.00 89.38 179 LYS A C 1
ATOM 1414 O O . LYS A 1 179 ? -12.631 -10.024 19.977 1.00 89.38 179 LYS A O 1
ATOM 1419 N N . LEU A 1 180 ? -10.542 -10.324 19.214 1.00 89.56 180 LEU A N 1
ATOM 1420 C CA . LEU A 1 180 ? -10.921 -10.732 17.851 1.00 89.56 180 LEU A CA 1
ATOM 1421 C C . LEU A 1 180 ? -11.766 -12.018 17.790 1.00 89.56 180 LEU A C 1
ATOM 1423 O O . LEU A 1 180 ? -12.394 -12.295 16.773 1.00 89.56 180 LEU A O 1
ATOM 1427 N N . LYS A 1 181 ? -11.766 -12.833 18.852 1.00 88.75 181 LYS A N 1
ATOM 1428 C CA . LYS A 1 181 ? -12.638 -14.013 18.970 1.00 88.75 181 LYS A CA 1
ATOM 1429 C C . LYS A 1 181 ? -14.030 -13.686 19.506 1.00 88.75 181 LYS A C 1
ATOM 1431 O O . LYS A 1 181 ? -14.933 -14.497 19.322 1.00 88.75 181 LYS A O 1
ATOM 1436 N N . GLN A 1 182 ? -14.180 -12.574 20.219 1.00 88.56 182 GLN A N 1
ATOM 1437 C CA . GLN A 1 182 ? -15.422 -12.203 20.898 1.00 88.56 182 GLN A CA 1
ATOM 1438 C C . GLN A 1 182 ? -16.321 -11.340 20.014 1.00 88.56 182 GLN A C 1
ATOM 1440 O O . GLN A 1 182 ? -17.539 -11.491 20.060 1.00 88.56 182 GLN A O 1
ATOM 1445 N N . GLU A 1 183 ? -15.727 -10.471 19.197 1.00 86.19 183 GLU A N 1
ATOM 1446 C CA . GLU A 1 183 ? -16.447 -9.518 18.354 1.00 86.19 183 GLU A CA 1
ATOM 1447 C C . GLU A 1 183 ? -15.970 -9.607 16.890 1.00 86.19 183 GLU A C 1
ATOM 1449 O O . GLU A 1 183 ? -14.802 -9.918 16.636 1.00 86.19 183 GLU A O 1
ATOM 1454 N N . PRO A 1 184 ? -16.858 -9.378 15.905 1.00 87.25 184 PRO A N 1
ATOM 1455 C CA . PRO A 1 184 ? -16.493 -9.386 14.494 1.00 87.25 184 PRO A CA 1
ATOM 1456 C C . PRO A 1 184 ? -15.768 -8.089 14.113 1.00 87.25 184 PRO A C 1
ATOM 1458 O O . PRO A 1 184 ? -16.335 -6.998 14.171 1.00 87.25 184 PRO A O 1
ATOM 1461 N N . TYR A 1 185 ? -14.522 -8.225 13.662 1.00 88.62 185 TYR A N 1
ATOM 1462 C CA . TYR A 1 185 ? -13.692 -7.107 13.219 1.00 88.62 185 TYR A CA 1
ATOM 1463 C C . TYR A 1 185 ? -13.335 -7.211 11.744 1.00 88.62 185 TYR A C 1
ATOM 1465 O O . TYR A 1 185 ? -12.897 -8.261 11.267 1.00 88.62 185 TYR A O 1
ATOM 1473 N N . TRP A 1 186 ? -13.473 -6.098 11.031 1.00 88.81 186 TRP A N 1
ATOM 1474 C CA . TRP A 1 186 ? -12.879 -5.911 9.716 1.00 88.81 186 TRP A CA 1
ATOM 1475 C C . TRP A 1 186 ? -11.535 -5.214 9.896 1.00 88.81 186 TRP A C 1
ATOM 1477 O O . TRP A 1 186 ? -11.496 -4.013 10.149 1.00 88.81 186 TRP A O 1
ATOM 1487 N N . LEU A 1 187 ? -10.438 -5.962 9.764 1.00 89.62 187 LEU A N 1
ATOM 1488 C CA . LEU A 1 187 ? -9.085 -5.414 9.856 1.00 89.62 187 LEU A CA 1
ATOM 1489 C C . LEU A 1 187 ? -8.491 -5.224 8.464 1.00 89.62 187 LEU A C 1
ATOM 1491 O O . LEU A 1 187 ? -8.205 -6.197 7.762 1.00 89.62 187 LEU A O 1
ATOM 1495 N N . GLN A 1 188 ? -8.253 -3.974 8.079 1.00 87.56 188 GLN A N 1
ATOM 1496 C CA . GLN A 1 188 ? -7.603 -3.645 6.815 1.00 87.56 188 GLN A CA 1
ATOM 1497 C C . GLN A 1 188 ? -6.135 -3.266 7.029 1.00 87.56 188 GLN A C 1
ATOM 1499 O O . GLN A 1 188 ? -5.818 -2.316 7.737 1.00 87.56 188 GLN A O 1
ATOM 1504 N N . ILE A 1 189 ? -5.228 -3.987 6.370 1.00 85.69 189 ILE A N 1
ATOM 1505 C CA . ILE A 1 189 ? -3.789 -3.698 6.383 1.00 85.69 189 ILE A CA 1
ATOM 1506 C C . ILE A 1 189 ? -3.392 -3.235 4.984 1.00 85.69 189 ILE A C 1
ATOM 1508 O O . ILE A 1 189 ? -3.462 -4.023 4.038 1.00 85.69 189 ILE A O 1
ATOM 1512 N N . ASP A 1 190 ? -2.987 -1.974 4.839 1.00 78.94 190 ASP A N 1
ATOM 1513 C CA . ASP A 1 190 ? -2.745 -1.379 3.521 1.00 78.94 190 ASP A CA 1
ATOM 1514 C C . ASP A 1 190 ? -1.620 -0.326 3.539 1.00 78.94 190 ASP A C 1
ATOM 1516 O O . ASP A 1 190 ? -1.560 0.467 4.463 1.00 78.94 190 ASP A O 1
ATOM 1520 N N . PRO A 1 191 ? -0.719 -0.268 2.548 1.00 73.12 191 PRO A N 1
ATOM 1521 C CA . PRO A 1 191 ? -0.276 -1.393 1.743 1.00 73.12 191 PRO A CA 1
ATOM 1522 C C . PRO A 1 191 ? 0.573 -2.349 2.585 1.00 73.12 191 PRO A C 1
ATOM 1524 O O . PRO A 1 191 ? 1.566 -1.963 3.205 1.00 73.12 191 PRO A O 1
ATOM 1527 N N . LEU A 1 192 ? 0.258 -3.645 2.536 1.00 64.50 192 LEU A N 1
ATOM 1528 C CA . LEU A 1 192 ? 1.152 -4.665 3.077 1.00 64.50 192 LEU A CA 1
ATOM 1529 C C . LEU A 1 192 ? 2.379 -4.801 2.161 1.00 64.50 192 LEU A C 1
ATOM 1531 O O . LEU A 1 192 ? 2.421 -5.614 1.236 1.00 64.50 192 LEU A O 1
ATOM 1535 N N . LYS A 1 193 ? 3.406 -3.988 2.412 1.00 60.31 193 LYS A N 1
ATOM 1536 C CA . LYS A 1 193 ? 4.697 -4.060 1.722 1.00 60.31 193 LYS A CA 1
ATOM 1537 C C . LYS A 1 193 ? 5.466 -5.278 2.212 1.00 60.31 193 LYS A C 1
ATOM 1539 O O . LYS A 1 193 ? 6.413 -5.132 2.966 1.00 60.31 193 LYS A O 1
ATOM 1544 N N . ILE A 1 194 ? 5.093 -6.489 1.796 1.00 51.50 194 ILE A N 1
ATOM 1545 C CA . ILE A 1 194 ? 5.730 -7.748 2.245 1.00 51.50 194 ILE A CA 1
ATOM 1546 C C . ILE A 1 194 ? 7.271 -7.677 2.129 1.00 51.50 194 ILE A C 1
ATOM 1548 O O . ILE A 1 194 ? 7.987 -8.161 3.003 1.00 51.50 194 ILE A O 1
ATOM 1552 N N . HIS A 1 195 ? 7.785 -6.971 1.112 1.00 49.31 195 HIS A N 1
ATOM 1553 C CA . HIS A 1 195 ? 9.211 -6.687 0.906 1.00 49.31 195 HIS A CA 1
ATOM 1554 C C . HIS A 1 195 ? 9.875 -5.830 2.006 1.00 49.31 195 HIS A C 1
ATOM 1556 O O . HIS A 1 195 ? 11.088 -5.907 2.171 1.00 49.31 195 HIS A O 1
ATOM 1562 N N . ALA A 1 196 ? 9.112 -5.042 2.764 1.00 47.59 196 ALA A N 1
ATOM 1563 C CA . ALA A 1 196 ? 9.569 -4.214 3.879 1.00 47.59 196 ALA A CA 1
ATOM 1564 C C . ALA A 1 196 ? 9.623 -4.968 5.224 1.00 47.59 196 ALA A C 1
ATOM 1566 O O . ALA A 1 196 ? 10.328 -4.532 6.132 1.00 47.59 196 ALA A O 1
ATOM 1567 N N . TYR A 1 197 ? 8.929 -6.108 5.366 1.00 50.81 197 TYR A N 1
ATOM 1568 C CA . TYR A 1 197 ? 8.699 -6.746 6.675 1.00 50.81 197 TYR A CA 1
ATOM 1569 C C . TYR A 1 197 ? 9.731 -7.785 7.114 1.00 50.81 197 TYR A C 1
ATOM 1571 O O . TYR A 1 197 ? 9.683 -8.241 8.252 1.00 50.81 197 TYR A O 1
ATOM 1579 N N . THR A 1 198 ? 10.732 -8.118 6.298 1.00 54.00 198 THR A N 1
ATOM 1580 C CA . THR A 1 198 ? 11.940 -8.752 6.844 1.00 54.00 198 THR A CA 1
ATOM 1581 C C . THR A 1 198 ? 13.180 -8.182 6.177 1.00 54.00 198 THR A C 1
ATOM 1583 O O . THR A 1 198 ? 13.286 -8.179 4.954 1.00 54.00 198 THR A O 1
ATOM 1586 N N . ARG A 1 199 ? 14.178 -7.769 6.975 1.00 52.53 199 ARG A N 1
ATOM 1587 C CA . ARG A 1 199 ? 15.536 -7.477 6.467 1.00 52.53 199 ARG A CA 1
ATOM 1588 C C . ARG A 1 199 ? 16.048 -8.620 5.590 1.00 52.53 199 ARG A C 1
ATOM 1590 O O . ARG A 1 199 ? 16.783 -8.381 4.644 1.00 52.53 199 ARG A O 1
ATOM 1597 N N . THR A 1 200 ? 15.644 -9.850 5.898 1.00 57.53 200 THR A N 1
ATOM 1598 C CA . THR A 1 200 ? 15.963 -11.049 5.127 1.00 57.53 200 THR A CA 1
ATOM 1599 C C . THR A 1 200 ? 15.292 -11.059 3.757 1.00 57.53 200 THR A C 1
ATOM 1601 O O . THR A 1 200 ? 15.999 -11.245 2.774 1.00 57.53 200 THR A O 1
ATOM 1604 N N . LEU A 1 201 ? 13.980 -10.816 3.648 1.00 55.62 201 LEU A N 1
ATOM 1605 C CA . LEU A 1 201 ? 13.309 -10.752 2.346 1.00 55.62 201 LEU A CA 1
ATOM 1606 C C . LEU A 1 201 ? 13.750 -9.523 1.554 1.00 55.62 201 LEU A C 1
ATOM 1608 O O . LEU A 1 201 ? 14.034 -9.660 0.373 1.00 55.62 201 LEU A O 1
ATOM 1612 N N . ALA A 1 202 ? 13.897 -8.362 2.195 1.00 59.03 202 ALA A N 1
ATOM 1613 C CA . ALA A 1 202 ? 14.456 -7.168 1.567 1.00 59.03 202 ALA A CA 1
ATOM 1614 C C . ALA A 1 202 ? 15.851 -7.456 0.991 1.00 59.03 202 ALA A C 1
ATOM 1616 O O . ALA A 1 202 ? 16.078 -7.216 -0.189 1.00 59.03 202 ALA A O 1
ATOM 1617 N N . ARG A 1 203 ? 16.751 -8.078 1.772 1.00 67.56 203 ARG A N 1
ATOM 1618 C CA . ARG A 1 203 ? 18.071 -8.527 1.290 1.00 67.56 203 ARG A CA 1
ATOM 1619 C C . ARG A 1 203 ? 17.974 -9.573 0.190 1.00 67.56 203 ARG A C 1
ATOM 1621 O O . ARG A 1 203 ? 18.770 -9.527 -0.732 1.00 67.56 203 ARG A O 1
ATOM 1628 N N . GLN A 1 204 ? 17.043 -10.521 0.262 1.00 72.25 204 GLN A N 1
ATOM 1629 C CA . GLN A 1 204 ? 16.885 -11.555 -0.765 1.00 72.25 204 GLN A CA 1
ATOM 1630 C C . GLN A 1 204 ? 16.342 -10.983 -2.077 1.00 72.25 204 GLN A C 1
ATOM 1632 O O . GLN A 1 204 ? 16.804 -11.378 -3.145 1.00 72.25 204 GLN A O 1
ATOM 1637 N N . VAL A 1 205 ? 15.378 -10.063 -2.015 1.00 72.69 205 VAL A N 1
ATOM 1638 C CA . VAL A 1 205 ? 14.848 -9.367 -3.190 1.00 72.69 205 VAL A CA 1
ATOM 1639 C C . VAL A 1 205 ? 15.919 -8.436 -3.747 1.00 72.69 205 VAL A C 1
ATOM 1641 O O . VAL A 1 205 ? 16.216 -8.538 -4.930 1.00 72.69 205 VAL A O 1
ATOM 1644 N N . GLN A 1 206 ? 16.577 -7.627 -2.912 1.00 76.06 206 GLN A N 1
ATOM 1645 C CA . GLN A 1 206 ? 17.700 -6.784 -3.329 1.00 76.06 206 GLN A CA 1
ATOM 1646 C C . GLN A 1 206 ? 18.819 -7.619 -3.960 1.00 76.06 206 GLN A C 1
ATOM 1648 O O . GLN A 1 206 ? 19.244 -7.298 -5.055 1.00 76.06 206 GLN A O 1
ATOM 1653 N N . ALA A 1 207 ? 19.225 -8.744 -3.363 1.00 81.50 207 ALA A N 1
ATOM 1654 C CA . ALA A 1 207 ? 20.241 -9.631 -3.935 1.00 81.50 207 ALA A CA 1
ATOM 1655 C C . ALA A 1 207 ? 19.808 -10.265 -5.267 1.00 81.50 207 ALA A C 1
ATOM 1657 O O . ALA A 1 207 ? 20.645 -10.551 -6.120 1.00 81.50 207 ALA A O 1
ATOM 1658 N N . ARG A 1 208 ? 18.509 -10.516 -5.472 1.00 83.31 208 ARG A N 1
ATOM 1659 C CA . ARG A 1 208 ? 17.989 -10.976 -6.769 1.00 83.31 208 ARG A CA 1
ATOM 1660 C C . ARG A 1 208 ? 18.000 -9.862 -7.810 1.00 83.31 208 ARG A C 1
ATOM 1662 O O . ARG A 1 208 ? 18.351 -10.150 -8.951 1.00 83.31 208 ARG A O 1
ATOM 1669 N N . VAL A 1 209 ? 17.639 -8.640 -7.416 1.00 86.12 209 VAL A N 1
ATOM 1670 C CA . VAL A 1 209 ? 17.719 -7.447 -8.271 1.00 86.12 209 VAL A CA 1
ATOM 1671 C C . VAL A 1 209 ? 19.179 -7.182 -8.639 1.00 86.12 209 VAL A C 1
ATOM 1673 O O . VAL A 1 209 ? 19.477 -7.099 -9.819 1.00 86.12 209 VAL A O 1
ATOM 1676 N N . GLU A 1 210 ? 20.107 -7.211 -7.684 1.00 89.62 210 GLU A N 1
ATOM 1677 C CA . GLU A 1 210 ? 21.553 -7.084 -7.918 1.00 89.62 210 GLU A CA 1
ATOM 1678 C C . GLU A 1 210 ? 22.044 -8.107 -8.954 1.00 89.62 210 GLU A C 1
ATOM 1680 O O . GLU A 1 210 ? 22.626 -7.756 -9.975 1.00 89.62 210 GLU A O 1
ATOM 1685 N N . LYS A 1 211 ? 21.689 -9.387 -8.777 1.00 89.25 211 LYS A N 1
ATOM 1686 C CA . LYS A 1 211 ? 22.009 -10.442 -9.753 1.00 89.25 211 LYS A CA 1
ATOM 1687 C C . LYS A 1 211 ? 21.357 -10.227 -11.118 1.00 89.25 211 LYS A C 1
ATOM 1689 O O . LYS A 1 211 ? 21.822 -10.798 -12.105 1.00 89.25 211 LYS A O 1
ATOM 1694 N N . ALA A 1 212 ? 20.225 -9.530 -11.190 1.00 89.38 212 ALA A N 1
ATOM 1695 C CA . ALA A 1 212 ? 19.615 -9.153 -12.460 1.00 89.38 212 ALA A CA 1
ATOM 1696 C C . ALA A 1 212 ? 20.418 -8.027 -13.124 1.00 89.38 212 ALA A C 1
ATOM 1698 O O . ALA A 1 212 ? 20.673 -8.127 -14.319 1.00 89.38 212 ALA A O 1
ATOM 1699 N N . PHE A 1 213 ? 20.902 -7.043 -12.360 1.00 93.31 213 PHE A N 1
ATOM 1700 C CA . PHE A 1 213 ? 21.791 -5.980 -12.844 1.00 93.31 213 PHE A CA 1
ATOM 1701 C C . PHE A 1 213 ? 23.136 -6.527 -13.324 1.00 93.31 213 PHE A C 1
ATOM 1703 O O . PHE A 1 213 ? 23.589 -6.155 -14.401 1.00 93.31 213 PHE A O 1
ATOM 1710 N N . GLU A 1 214 ? 23.752 -7.455 -12.588 1.00 92.06 214 GLU A N 1
ATOM 1711 C CA . GLU A 1 214 ? 24.994 -8.123 -13.004 1.00 92.06 214 GLU A CA 1
ATOM 1712 C C . GLU A 1 214 ? 24.823 -8.867 -14.336 1.00 92.06 214 GLU A C 1
ATOM 1714 O O . GLU A 1 214 ? 25.661 -8.757 -15.232 1.00 92.06 214 GLU A O 1
ATOM 1719 N N . ARG A 1 215 ? 23.712 -9.601 -14.488 1.00 91.88 215 ARG A N 1
ATOM 1720 C CA . ARG A 1 215 ? 23.376 -10.293 -15.740 1.00 91.88 215 ARG A CA 1
ATOM 1721 C C . ARG A 1 215 ? 23.091 -9.312 -16.866 1.00 91.88 215 ARG A C 1
ATOM 1723 O O . ARG A 1 215 ? 23.592 -9.505 -17.964 1.00 91.88 215 ARG A O 1
ATOM 1730 N N . LEU A 1 216 ? 22.342 -8.248 -16.589 1.00 93.19 216 LEU A N 1
ATOM 1731 C CA . LEU A 1 216 ? 22.049 -7.203 -17.563 1.00 93.19 216 LEU A CA 1
ATOM 1732 C C . LEU A 1 216 ? 23.341 -6.539 -18.052 1.00 93.19 216 LEU A C 1
ATOM 1734 O O . LEU A 1 216 ? 23.554 -6.447 -19.251 1.00 93.19 216 LEU A O 1
ATOM 1738 N N . ARG A 1 217 ? 24.258 -6.188 -17.144 1.00 93.88 217 ARG A N 1
ATOM 1739 C CA . ARG A 1 217 ? 25.568 -5.613 -17.482 1.00 93.88 217 ARG A CA 1
ATOM 1740 C C . ARG A 1 217 ? 26.382 -6.511 -18.414 1.00 93.88 217 ARG A C 1
ATOM 1742 O O . ARG A 1 217 ? 27.092 -6.000 -19.271 1.00 93.88 217 ARG A O 1
ATOM 1749 N N . ARG A 1 218 ? 26.314 -7.830 -18.227 1.00 91.81 218 ARG A N 1
ATOM 1750 C CA . ARG A 1 218 ? 27.065 -8.802 -19.031 1.00 91.81 218 ARG A CA 1
ATOM 1751 C C . ARG A 1 218 ? 26.396 -9.103 -20.373 1.00 91.81 218 ARG A C 1
ATOM 1753 O O . ARG A 1 218 ? 27.085 -9.183 -21.382 1.00 91.81 218 ARG A O 1
ATOM 1760 N N . ASP A 1 219 ? 25.081 -9.299 -20.360 1.00 90.94 219 ASP A N 1
ATOM 1761 C CA . ASP A 1 219 ? 24.336 -9.897 -21.472 1.00 90.94 219 ASP A CA 1
ATOM 1762 C C . ASP A 1 219 ? 23.621 -8.841 -22.344 1.00 90.94 219 ASP A C 1
ATOM 1764 O O . ASP A 1 219 ? 23.268 -9.128 -23.483 1.00 90.94 219 ASP A O 1
ATOM 1768 N N . ALA A 1 220 ? 23.392 -7.631 -21.820 1.00 92.12 220 ALA A N 1
ATOM 1769 C CA . ALA A 1 220 ? 22.719 -6.518 -22.496 1.00 92.12 220 ALA A CA 1
ATOM 1770 C C . ALA A 1 220 ? 23.197 -5.166 -21.923 1.00 92.12 220 ALA A C 1
ATOM 1772 O O . ALA A 1 220 ? 22.472 -4.476 -21.201 1.00 92.12 220 ALA A O 1
ATOM 1773 N N . PHE A 1 221 ? 24.452 -4.805 -22.210 1.00 92.00 221 PHE A N 1
ATOM 1774 C CA . PHE A 1 221 ? 25.111 -3.647 -21.595 1.00 92.00 221 PHE A CA 1
ATOM 1775 C C . PHE A 1 221 ? 24.383 -2.317 -21.856 1.00 92.00 221 PHE A C 1
ATOM 1777 O O . PHE A 1 221 ? 24.237 -1.516 -20.936 1.00 92.00 221 PHE A O 1
ATOM 1784 N N . ASP A 1 222 ? 23.847 -2.115 -23.059 1.00 92.69 222 ASP A N 1
ATOM 1785 C CA . ASP A 1 222 ? 23.082 -0.923 -23.445 1.00 92.69 222 ASP A CA 1
ATOM 1786 C C . ASP A 1 222 ? 21.851 -0.736 -22.543 1.00 92.69 222 ASP A C 1
ATOM 1788 O O . ASP A 1 222 ? 21.600 0.353 -22.026 1.00 92.69 222 ASP A O 1
ATOM 1792 N N . ALA A 1 223 ? 21.138 -1.831 -22.257 1.00 94.25 223 ALA A N 1
ATOM 1793 C CA . ALA A 1 223 ? 19.991 -1.840 -21.353 1.00 94.25 223 ALA A CA 1
ATOM 1794 C C . ALA A 1 223 ? 20.415 -1.518 -19.914 1.00 94.25 223 ALA A C 1
ATOM 1796 O O . ALA A 1 223 ? 19.722 -0.799 -19.196 1.00 94.25 223 ALA A O 1
ATOM 1797 N N . TYR A 1 224 ? 21.574 -2.028 -19.487 1.00 95.00 224 TYR A N 1
ATOM 1798 C CA . TYR A 1 224 ? 22.148 -1.730 -18.176 1.00 95.00 224 TYR A CA 1
ATOM 1799 C C . TYR A 1 224 ? 22.514 -0.250 -18.023 1.00 95.00 224 TYR A C 1
ATOM 1801 O O . TYR A 1 224 ? 22.189 0.347 -16.994 1.00 95.00 224 TYR A O 1
ATOM 1809 N N . VAL A 1 225 ? 23.140 0.354 -19.036 1.00 90.75 225 VAL A N 1
ATOM 1810 C CA . VAL A 1 225 ? 23.464 1.789 -19.050 1.00 90.75 225 VAL A CA 1
ATOM 1811 C C . VAL A 1 225 ? 22.186 2.615 -18.994 1.00 90.75 225 VAL A C 1
ATOM 1813 O O . VAL A 1 225 ? 22.056 3.465 -18.110 1.00 90.75 225 VAL A O 1
ATOM 1816 N N . LEU A 1 226 ? 21.225 2.311 -19.869 1.00 91.69 226 LEU A N 1
ATOM 1817 C CA . LEU A 1 226 ? 19.930 2.981 -19.922 1.00 91.69 226 LEU A CA 1
ATOM 1818 C C . LEU A 1 226 ? 19.228 2.950 -18.557 1.00 91.69 226 LEU A C 1
ATOM 1820 O O . LEU A 1 226 ? 18.856 3.994 -18.024 1.00 91.69 226 LEU A O 1
ATOM 1824 N N . LEU A 1 227 ? 19.140 1.766 -17.944 1.00 93.19 227 LEU A N 1
ATOM 1825 C CA . LEU A 1 227 ? 18.523 1.556 -16.633 1.00 93.19 227 LEU A CA 1
ATOM 1826 C C . LEU A 1 227 ? 19.204 2.354 -15.511 1.00 93.19 227 LEU A C 1
ATOM 1828 O O . LEU A 1 227 ? 18.534 2.828 -14.592 1.00 93.19 227 LEU A O 1
ATOM 1832 N N . CYS A 1 228 ? 20.529 2.503 -15.564 1.00 88.38 228 CYS A N 1
ATOM 1833 C CA . CYS A 1 228 ? 21.278 3.281 -14.579 1.00 88.38 228 CYS A CA 1
ATOM 1834 C C . CYS A 1 228 ? 21.057 4.787 -14.756 1.00 88.38 228 CYS A C 1
ATOM 1836 O O . CYS A 1 228 ? 20.838 5.486 -13.768 1.00 88.38 228 CYS A O 1
ATOM 1838 N N . GLN A 1 229 ? 21.104 5.295 -15.988 1.00 83.75 229 GLN A N 1
ATOM 1839 C CA . GLN A 1 229 ? 21.008 6.733 -16.258 1.00 83.75 229 GLN A CA 1
ATOM 1840 C C . GLN A 1 229 ? 19.613 7.292 -15.953 1.00 83.75 229 GLN A C 1
ATOM 1842 O O . GLN A 1 229 ? 19.485 8.333 -15.306 1.00 83.75 229 GLN A O 1
ATOM 1847 N N . VAL A 1 230 ? 18.559 6.552 -16.300 1.00 83.38 230 VAL A N 1
ATOM 1848 C CA . VAL A 1 230 ? 17.169 6.953 -16.019 1.00 83.38 230 VAL A CA 1
ATOM 1849 C C . VAL A 1 230 ? 16.798 6.888 -14.531 1.00 83.38 230 VAL A C 1
ATOM 1851 O O . VAL A 1 230 ? 15.806 7.479 -14.109 1.00 83.38 230 VAL A O 1
ATOM 1854 N N . ALA A 1 231 ? 17.602 6.229 -13.689 1.00 81.19 231 ALA A N 1
ATOM 1855 C CA . ALA A 1 231 ? 17.323 6.093 -12.257 1.00 81.19 231 ALA A CA 1
ATOM 1856 C C . ALA A 1 231 ? 17.333 7.420 -11.483 1.00 81.19 231 ALA A C 1
ATOM 1858 O O . ALA A 1 231 ? 16.801 7.511 -10.368 1.00 81.19 231 ALA A O 1
ATOM 1859 N N . ILE A 1 232 ? 17.916 8.467 -12.067 1.00 71.44 232 ILE A N 1
ATOM 1860 C CA . ILE A 1 232 ? 17.906 9.819 -11.507 1.00 71.44 232 ILE A CA 1
ATOM 1861 C C . ILE A 1 232 ? 16.460 10.330 -11.411 1.00 71.44 232 ILE A C 1
ATOM 1863 O O . ILE A 1 232 ? 16.068 10.887 -10.377 1.00 71.44 232 ILE A O 1
ATOM 1867 N N . TYR A 1 233 ? 15.641 10.040 -12.422 1.00 70.62 233 TYR A N 1
ATOM 1868 C CA . TYR A 1 233 ? 14.264 10.506 -12.528 1.00 70.62 233 T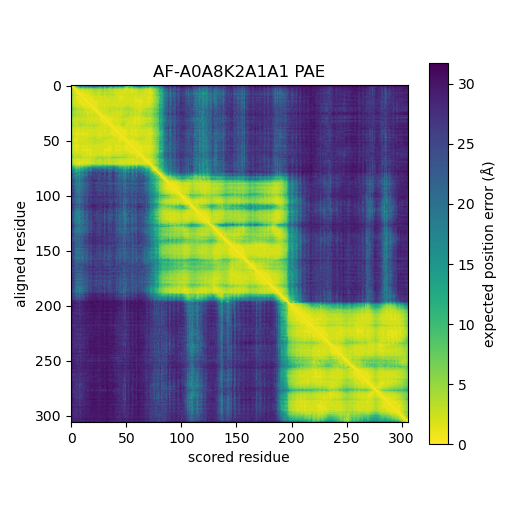YR A CA 1
ATOM 1869 C C . TYR A 1 233 ? 13.330 9.707 -11.614 1.00 70.62 233 TYR A C 1
ATOM 1871 O O . TYR A 1 233 ? 13.510 8.514 -11.360 1.00 70.62 233 TYR A O 1
ATOM 1879 N N . ARG A 1 234 ? 12.359 10.410 -11.027 1.00 64.25 234 ARG A N 1
ATOM 1880 C CA . ARG A 1 234 ? 11.390 9.847 -10.068 1.00 64.25 234 ARG A CA 1
ATOM 1881 C C . ARG A 1 234 ? 10.003 9.661 -10.666 1.00 64.25 234 ARG A C 1
ATOM 1883 O O . ARG A 1 234 ? 9.200 8.922 -10.102 1.00 64.25 234 ARG A O 1
ATOM 1890 N N . GLU A 1 235 ? 9.730 10.347 -11.765 1.00 73.50 235 GLU A N 1
ATOM 1891 C CA . GLU A 1 235 ? 8.417 10.416 -12.390 1.00 73.50 235 GLU A CA 1
ATOM 1892 C C . GLU A 1 235 ? 8.354 9.509 -13.625 1.00 73.50 235 GLU A C 1
ATOM 1894 O O . GLU A 1 235 ? 9.397 9.221 -14.216 1.00 73.50 235 GLU A O 1
ATOM 1899 N N . PRO A 1 236 ? 7.155 9.037 -14.014 1.00 81.75 236 PRO A N 1
ATOM 1900 C CA . PRO A 1 236 ? 6.962 8.380 -15.300 1.00 81.75 236 PRO A CA 1
ATOM 1901 C C . PRO A 1 236 ? 7.278 9.339 -16.448 1.00 81.75 236 PRO A C 1
ATOM 1903 O O . PRO A 1 236 ? 6.704 10.426 -16.530 1.00 81.75 236 PRO A O 1
ATOM 1906 N N . VAL A 1 237 ? 8.152 8.915 -17.353 1.00 83.94 237 VAL A N 1
ATOM 1907 C CA . VAL A 1 237 ? 8.607 9.699 -18.513 1.00 83.94 237 VAL A CA 1
ATOM 1908 C C . VAL A 1 237 ? 8.420 8.897 -19.801 1.00 83.94 237 VAL A C 1
ATOM 1910 O O . VAL A 1 237 ? 8.257 7.679 -19.750 1.00 83.94 237 VAL A O 1
ATOM 1913 N N . SER A 1 238 ? 8.383 9.564 -20.953 1.00 88.94 238 SER A N 1
ATOM 1914 C CA . SER A 1 238 ? 8.129 8.905 -22.239 1.00 88.94 238 SER A CA 1
ATOM 1915 C C . SER A 1 238 ? 9.251 7.936 -22.630 1.00 88.94 238 SER A C 1
ATOM 1917 O O . SER A 1 238 ? 10.404 8.091 -22.229 1.00 88.94 238 SER A O 1
ATOM 1919 N N . GLU A 1 239 ? 8.931 6.954 -23.471 1.00 89.81 239 GLU A N 1
ATOM 1920 C CA . GLU A 1 239 ? 9.920 6.048 -24.075 1.00 89.81 239 GLU A CA 1
ATOM 1921 C C . GLU A 1 239 ? 11.008 6.806 -24.849 1.00 89.81 239 GLU A C 1
ATOM 1923 O O . GLU A 1 239 ? 12.196 6.520 -24.717 1.00 89.81 239 GLU A O 1
ATOM 1928 N N . THR A 1 240 ? 10.619 7.849 -25.581 1.00 86.44 240 THR A N 1
ATOM 1929 C CA . THR A 1 240 ? 11.556 8.717 -26.304 1.00 86.44 240 THR A CA 1
ATOM 1930 C C . THR A 1 240 ? 12.570 9.385 -25.375 1.00 86.44 240 THR A C 1
ATOM 1932 O O . THR A 1 240 ? 13.742 9.493 -25.729 1.00 86.44 240 THR A O 1
ATOM 1935 N N . PHE A 1 241 ? 12.149 9.772 -24.168 1.00 84.00 241 PHE A N 1
ATOM 1936 C CA . PHE A 1 241 ? 13.031 10.337 -23.150 1.00 84.00 241 PHE A CA 1
ATOM 1937 C C . PHE A 1 241 ? 13.985 9.291 -22.558 1.00 84.00 241 PHE A C 1
ATOM 1939 O O . PHE A 1 241 ? 15.130 9.597 -22.243 1.00 84.00 241 PHE A O 1
ATOM 1946 N N . TRP A 1 242 ? 13.554 8.035 -22.424 1.00 89.12 242 TRP A N 1
ATOM 1947 C CA . TRP A 1 242 ? 14.470 6.957 -22.044 1.00 89.12 242 TRP A CA 1
ATOM 1948 C C . TRP A 1 242 ? 15.562 6.801 -23.098 1.00 89.12 242 TRP A C 1
ATOM 1950 O O . TRP A 1 242 ? 16.747 6.872 -22.781 1.00 89.12 242 TRP A O 1
ATOM 1960 N N . LEU A 1 243 ? 15.170 6.649 -24.361 1.00 86.69 243 LEU A N 1
ATOM 1961 C CA . LEU A 1 243 ? 16.111 6.410 -25.451 1.00 86.69 243 LEU A CA 1
ATOM 1962 C C . LEU A 1 243 ? 17.076 7.586 -25.671 1.00 86.69 243 LEU A C 1
ATOM 1964 O O . LEU A 1 243 ? 18.224 7.344 -26.051 1.00 86.69 243 LEU A O 1
ATOM 1968 N N . SER A 1 244 ? 16.686 8.831 -25.354 1.00 83.00 244 SER A N 1
ATOM 1969 C CA . SER A 1 244 ? 17.586 9.989 -25.487 1.00 83.00 244 SER A CA 1
ATOM 1970 C C . SER A 1 244 ? 18.871 9.860 -24.661 1.00 83.00 244 SER A C 1
ATOM 1972 O O . SER A 1 244 ? 19.916 10.335 -25.088 1.00 83.00 244 SER A O 1
ATOM 1974 N N . HIS A 1 245 ? 18.842 9.127 -23.544 1.00 81.19 245 HIS A N 1
ATOM 1975 C CA . HIS A 1 245 ? 20.030 8.870 -22.720 1.00 81.19 245 HIS A CA 1
ATOM 1976 C C . HIS A 1 245 ? 21.110 8.034 -23.422 1.00 81.19 245 HIS A C 1
ATOM 1978 O O . HIS A 1 245 ? 22.302 8.201 -23.170 1.00 81.19 245 HIS A O 1
ATOM 1984 N N . LEU A 1 246 ? 20.714 7.137 -24.329 1.00 83.75 246 LEU A N 1
ATOM 1985 C CA . LEU A 1 246 ? 21.668 6.406 -25.167 1.00 83.75 246 LEU A CA 1
ATOM 1986 C C . LEU A 1 246 ? 22.078 7.233 -26.391 1.00 83.75 246 LEU A C 1
ATOM 1988 O O . LEU A 1 246 ? 23.214 7.131 -26.853 1.00 83.75 246 LEU A O 1
ATOM 1992 N N . GLN A 1 247 ? 21.181 8.082 -26.894 1.00 80.31 247 GLN A N 1
ATOM 1993 C CA . GLN A 1 247 ? 21.457 8.967 -28.030 1.00 80.31 247 GLN A CA 1
ATOM 1994 C C . GLN A 1 247 ? 22.540 10.008 -27.729 1.00 80.31 247 GLN A C 1
ATOM 1996 O O . GLN A 1 247 ? 23.211 10.446 -28.661 1.00 80.31 247 GLN A O 1
ATOM 2001 N N . ASP A 1 248 ? 22.772 10.334 -26.455 1.00 76.81 248 ASP A N 1
ATOM 2002 C CA . ASP A 1 248 ? 23.886 11.183 -26.012 1.00 76.81 248 ASP A CA 1
ATOM 2003 C C . ASP A 1 248 ? 25.275 10.582 -26.328 1.00 76.81 248 ASP A C 1
ATOM 2005 O O . ASP A 1 248 ? 26.278 11.299 -26.328 1.00 76.81 248 ASP A O 1
ATOM 2009 N N . TYR A 1 249 ? 25.353 9.281 -26.650 1.00 80.62 249 TYR A N 1
ATOM 2010 C CA . TYR A 1 249 ? 26.592 8.575 -27.006 1.00 80.62 249 TYR A CA 1
ATOM 2011 C C . TYR A 1 249 ? 26.465 7.856 -28.363 1.00 80.62 249 TYR A C 1
ATOM 2013 O O . TYR A 1 249 ? 26.572 6.625 -28.444 1.00 80.62 249 TYR A O 1
ATOM 2021 N N . PRO A 1 250 ? 26.277 8.604 -29.466 1.00 78.56 250 PRO A N 1
ATOM 2022 C CA . PRO A 1 250 ? 25.948 8.035 -30.774 1.00 78.56 250 PRO A CA 1
ATOM 2023 C C . PRO A 1 250 ? 27.106 7.239 -31.397 1.00 78.56 250 PRO A C 1
ATOM 2025 O O . PRO A 1 250 ? 26.889 6.422 -32.287 1.00 78.56 250 PRO A O 1
ATOM 2028 N N . TRP A 1 251 ? 28.341 7.449 -30.925 1.00 78.12 251 TRP A N 1
ATOM 2029 C CA . TRP A 1 251 ? 29.526 6.679 -31.324 1.00 78.12 251 TRP A CA 1
ATOM 2030 C C . TRP A 1 251 ? 29.607 5.292 -30.675 1.00 78.12 251 TRP A C 1
ATOM 2032 O O . TRP A 1 251 ? 30.466 4.500 -31.056 1.00 78.12 251 TRP A O 1
ATOM 2042 N N . TYR A 1 252 ? 28.772 5.012 -29.673 1.00 80.56 252 TYR A N 1
ATOM 2043 C CA . TYR A 1 252 ? 28.796 3.754 -28.929 1.00 80.56 252 TYR A CA 1
ATOM 2044 C C . TYR A 1 252 ? 27.472 2.987 -29.025 1.00 80.56 252 TYR A C 1
ATOM 2046 O O . TYR A 1 252 ? 27.493 1.770 -29.202 1.00 80.56 252 TYR A O 1
ATOM 2054 N N . PHE A 1 253 ? 26.327 3.675 -28.968 1.00 82.75 253 PHE A N 1
ATOM 2055 C CA . PHE A 1 253 ? 25.008 3.039 -29.039 1.00 82.75 253 PHE A CA 1
ATOM 2056 C C . PHE A 1 253 ? 24.365 3.205 -30.418 1.00 82.75 253 PHE A C 1
ATOM 2058 O O . PHE A 1 253 ? 23.760 4.234 -30.725 1.00 82.75 253 PHE A O 1
ATOM 2065 N N . GLU A 1 254 ? 24.456 2.157 -31.237 1.00 82.94 254 GLU A N 1
ATOM 2066 C CA . GLU A 1 254 ? 23.801 2.091 -32.548 1.00 82.94 254 GLU A CA 1
ATOM 2067 C C . GLU A 1 254 ? 22.265 2.163 -32.408 1.00 82.94 254 GLU A C 1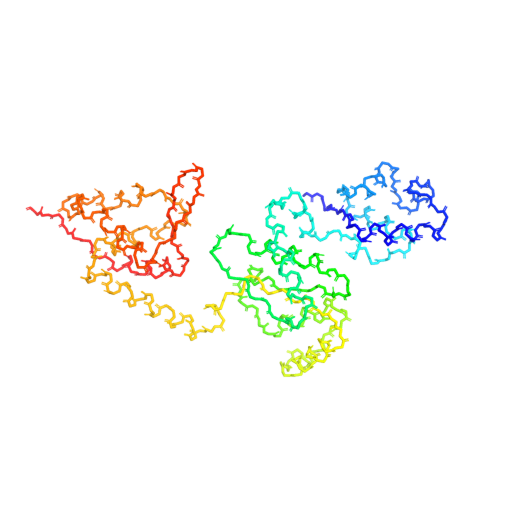
ATOM 2069 O O . GLU A 1 254 ? 21.710 1.463 -31.558 1.00 82.94 254 GLU A O 1
ATOM 2074 N N . PRO A 1 255 ? 21.543 2.914 -33.266 1.00 78.25 255 PRO A N 1
ATOM 2075 C CA . PRO A 1 255 ? 20.087 3.080 -33.161 1.00 78.25 255 PRO A CA 1
ATOM 2076 C C . PRO A 1 255 ? 19.302 1.762 -33.082 1.00 78.25 255 PRO A C 1
ATOM 2078 O O . PRO A 1 255 ? 18.403 1.628 -32.261 1.00 78.25 255 PRO A O 1
ATOM 2081 N N . ALA A 1 256 ? 19.703 0.750 -33.859 1.00 76.88 256 ALA A N 1
ATOM 2082 C CA . ALA A 1 256 ? 19.068 -0.571 -33.854 1.00 76.88 256 ALA A CA 1
ATOM 2083 C C . ALA A 1 256 ? 19.207 -1.327 -32.515 1.00 76.88 256 ALA A C 1
ATOM 2085 O O . ALA A 1 256 ? 18.438 -2.247 -32.246 1.00 76.88 256 ALA A O 1
ATOM 2086 N N . ARG A 1 257 ? 20.184 -0.965 -31.672 1.00 81.44 257 ARG A N 1
ATOM 2087 C CA . ARG A 1 257 ? 20.395 -1.570 -30.347 1.00 81.44 257 ARG A CA 1
ATOM 2088 C C . ARG A 1 257 ? 19.667 -0.827 -29.232 1.00 81.44 257 ARG A C 1
ATOM 2090 O O . ARG A 1 257 ? 19.433 -1.420 -28.186 1.00 81.44 257 ARG A O 1
ATOM 2097 N N . GLN A 1 258 ? 19.285 0.432 -29.450 1.00 83.38 258 GLN A N 1
ATOM 2098 C CA . GLN A 1 258 ? 18.618 1.261 -28.441 1.00 83.38 258 GLN A CA 1
ATOM 2099 C C . GLN A 1 258 ? 17.215 0.728 -28.114 1.00 83.38 258 GLN A C 1
ATOM 2101 O O . GLN A 1 258 ? 16.885 0.560 -26.941 1.00 83.38 258 GLN A O 1
ATOM 2106 N N . GLU A 1 259 ? 16.428 0.379 -29.137 1.00 85.00 259 GLU A N 1
ATOM 2107 C CA . GLU A 1 259 ? 15.112 -0.259 -28.961 1.00 85.00 259 GLU A CA 1
ATOM 2108 C C . GLU A 1 259 ? 15.250 -1.629 -28.282 1.00 85.00 259 GLU A C 1
ATOM 2110 O O . GLU A 1 259 ? 14.599 -1.895 -27.272 1.00 85.00 259 GLU A O 1
ATOM 2115 N N . ALA A 1 260 ? 16.207 -2.449 -28.736 1.00 89.56 260 ALA A N 1
ATOM 2116 C CA . ALA A 1 260 ? 16.507 -3.739 -28.115 1.00 89.56 260 ALA A CA 1
ATOM 2117 C C . ALA A 1 260 ? 16.933 -3.606 -26.639 1.00 89.56 260 ALA A C 1
ATOM 2119 O O . ALA A 1 260 ? 16.683 -4.506 -25.834 1.00 89.56 260 ALA A O 1
ATOM 2120 N N . ALA A 1 261 ? 17.564 -2.488 -26.264 1.00 92.12 261 ALA A N 1
ATOM 2121 C CA . ALA A 1 261 ? 17.911 -2.180 -24.884 1.00 92.12 261 ALA A CA 1
ATOM 2122 C C . ALA A 1 261 ? 16.659 -1.988 -24.024 1.00 92.12 261 ALA A C 1
ATOM 2124 O O . ALA A 1 261 ? 16.580 -2.527 -22.920 1.00 92.12 261 ALA A O 1
ATOM 2125 N N . LEU A 1 262 ? 15.676 -1.244 -24.524 1.00 90.81 262 LEU A N 1
ATOM 2126 C CA . LEU A 1 262 ? 14.433 -1.003 -23.804 1.00 90.81 262 LEU A CA 1
ATOM 2127 C C . LEU A 1 262 ? 13.572 -2.266 -23.711 1.00 90.81 262 LEU A C 1
ATOM 2129 O O . LEU A 1 262 ? 13.080 -2.597 -22.629 1.00 90.81 262 LEU A O 1
ATOM 2133 N N . ASP A 1 263 ? 13.469 -3.023 -24.800 1.00 91.19 263 ASP A N 1
ATOM 2134 C CA . ASP A 1 263 ? 12.768 -4.309 -24.817 1.00 91.19 263 ASP A CA 1
ATOM 2135 C C . ASP A 1 263 ? 13.410 -5.303 -23.846 1.00 91.19 263 ASP A C 1
ATOM 2137 O O . ASP A 1 263 ? 12.723 -5.956 -23.059 1.00 91.19 263 ASP A O 1
ATOM 2141 N N . ALA A 1 264 ? 14.744 -5.326 -23.772 1.00 91.56 264 ALA A N 1
ATOM 2142 C CA . ALA A 1 264 ? 15.459 -6.133 -22.794 1.00 91.56 264 ALA A CA 1
ATOM 2143 C C . ALA A 1 264 ? 15.094 -5.784 -21.338 1.00 91.56 264 ALA A C 1
ATOM 2145 O O . ALA A 1 264 ? 15.129 -6.677 -20.481 1.00 91.56 264 ALA A O 1
ATOM 2146 N N . LEU A 1 265 ? 14.755 -4.525 -21.040 1.00 93.69 265 LEU A N 1
ATOM 2147 C CA . LEU A 1 265 ? 14.283 -4.102 -19.719 1.00 93.69 265 LEU A CA 1
ATOM 2148 C C . LEU A 1 265 ? 12.829 -4.511 -19.460 1.00 93.69 265 LEU A C 1
ATOM 2150 O O . LEU A 1 265 ? 12.525 -4.963 -18.349 1.00 93.69 265 LEU A O 1
ATOM 2154 N N . ARG A 1 266 ? 11.962 -4.398 -20.473 1.00 91.00 266 ARG A N 1
ATOM 2155 C CA .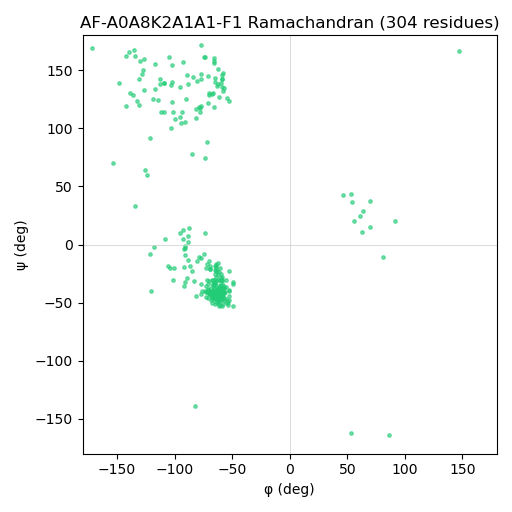 ARG A 1 266 ? 10.559 -4.844 -20.430 1.00 91.00 266 ARG A CA 1
ATOM 2156 C C . ARG A 1 266 ? 10.464 -6.346 -20.180 1.00 91.00 266 ARG A C 1
ATOM 2158 O O . ARG A 1 266 ? 9.853 -6.764 -19.198 1.00 91.00 266 ARG A O 1
ATOM 2165 N N . ASP A 1 267 ? 11.171 -7.144 -20.975 1.00 88.56 267 ASP A N 1
ATOM 2166 C CA . ASP A 1 267 ? 11.189 -8.612 -20.887 1.00 88.56 267 ASP A CA 1
ATOM 2167 C C . ASP A 1 267 ? 11.664 -9.123 -19.522 1.00 88.56 267 ASP A C 1
ATOM 2169 O O . ASP A 1 267 ? 11.271 -10.193 -19.050 1.00 88.56 267 ASP A O 1
ATOM 2173 N N . ARG A 1 268 ? 12.538 -8.351 -18.870 1.00 87.31 268 ARG A N 1
ATOM 2174 C CA . ARG A 1 268 ? 13.100 -8.668 -17.550 1.00 87.31 268 ARG A CA 1
ATOM 2175 C C . ARG A 1 268 ? 12.298 -8.065 -16.398 1.00 87.31 268 ARG A C 1
ATOM 2177 O O . ARG A 1 268 ? 12.717 -8.220 -15.251 1.00 87.31 268 ARG A O 1
ATOM 2184 N N . TYR A 1 269 ? 11.165 -7.419 -16.680 1.00 85.62 269 TYR A N 1
ATOM 2185 C CA . TYR A 1 269 ? 10.307 -6.748 -15.700 1.00 85.62 269 TYR A CA 1
ATOM 2186 C C . TYR A 1 269 ? 11.069 -5.724 -14.842 1.00 85.62 269 TYR A C 1
ATOM 2188 O O . TYR A 1 269 ? 10.822 -5.589 -13.642 1.00 85.62 269 TYR A O 1
ATOM 2196 N N . LEU A 1 270 ? 12.037 -5.024 -15.444 1.00 89.62 270 LEU A N 1
ATOM 2197 C CA . LEU A 1 270 ? 12.843 -4.009 -14.758 1.00 89.62 270 LEU A CA 1
ATOM 2198 C C . LEU A 1 270 ? 12.241 -2.600 -14.851 1.00 89.62 270 LEU A C 1
ATOM 2200 O O . LEU A 1 270 ? 12.711 -1.693 -14.166 1.00 89.62 270 LEU A O 1
ATOM 2204 N N . VAL A 1 271 ? 11.197 -2.428 -15.662 1.00 91.56 271 VAL A N 1
ATOM 2205 C CA . VAL A 1 271 ? 10.506 -1.161 -15.925 1.00 91.56 271 VAL A CA 1
ATOM 2206 C C . VAL A 1 271 ? 9.002 -1.372 -15.774 1.00 91.56 271 VAL A C 1
ATOM 2208 O O . VAL A 1 271 ? 8.477 -2.428 -16.121 1.00 91.56 271 VAL A O 1
ATOM 2211 N N . GLU A 1 272 ? 8.316 -0.376 -15.221 1.00 87.56 272 GLU A N 1
ATOM 2212 C CA . GLU A 1 272 ? 6.857 -0.336 -15.125 1.00 87.56 272 GLU A CA 1
ATOM 2213 C C . GLU A 1 272 ? 6.302 0.615 -16.189 1.00 87.56 272 GLU A C 1
ATOM 2215 O O . GLU A 1 272 ? 6.819 1.722 -16.360 1.00 87.56 272 GLU A O 1
ATOM 2220 N N . GLU A 1 273 ? 5.220 0.207 -16.847 1.00 88.69 273 GLU A N 1
ATOM 2221 C CA . GLU A 1 273 ? 4.509 1.021 -17.832 1.00 88.69 273 GLU A CA 1
ATOM 2222 C C . GLU A 1 273 ? 3.232 1.610 -17.228 1.00 88.69 273 GLU A C 1
ATOM 2224 O O . GLU A 1 273 ? 2.501 0.945 -16.486 1.00 88.69 273 GLU A O 1
ATOM 2229 N N . GLN A 1 274 ? 2.951 2.867 -17.552 1.00 83.56 274 GLN A N 1
ATOM 2230 C CA . GLN A 1 274 ? 1.774 3.593 -17.103 1.00 83.56 274 GLN A CA 1
ATOM 2231 C C . GLN A 1 274 ? 1.163 4.367 -18.269 1.00 83.56 274 GLN A C 1
ATOM 2233 O O . GLN A 1 274 ? 1.848 5.145 -18.923 1.00 83.56 274 GLN A O 1
ATOM 2238 N N . LEU A 1 275 ? -0.140 4.193 -18.493 1.00 85.94 275 LEU A N 1
ATOM 2239 C CA . LEU A 1 275 ? -0.883 4.982 -19.473 1.00 85.94 275 LEU A CA 1
ATOM 2240 C C . LEU A 1 275 ? -1.267 6.335 -18.852 1.00 85.94 275 LEU A C 1
ATOM 2242 O O . LEU A 1 275 ? -2.003 6.371 -17.861 1.00 85.94 275 LEU A O 1
ATOM 2246 N N . ILE A 1 276 ? -0.755 7.433 -19.405 1.00 79.56 276 ILE A N 1
ATOM 2247 C CA . ILE A 1 276 ? -1.042 8.808 -18.977 1.00 79.56 276 ILE A CA 1
ATOM 2248 C C . ILE A 1 276 ? -1.397 9.611 -20.226 1.00 79.56 276 ILE A C 1
ATOM 2250 O O . ILE A 1 276 ? -0.572 9.709 -21.122 1.00 79.56 276 ILE A O 1
ATOM 2254 N N . GLU A 1 277 ? -2.607 10.182 -20.279 1.00 80.88 277 GLU A N 1
ATOM 2255 C CA . GLU A 1 277 ? -3.062 11.011 -21.416 1.00 80.88 277 GLU A CA 1
ATOM 2256 C C . GLU A 1 277 ? -2.913 10.301 -22.780 1.00 80.88 277 GLU A C 1
ATOM 2258 O O . GLU A 1 277 ? -2.441 10.884 -23.748 1.00 80.88 277 GLU A O 1
ATOM 2263 N N . ASP A 1 278 ? -3.295 9.018 -22.835 1.00 86.00 278 ASP A N 1
ATOM 2264 C CA . ASP A 1 278 ? -3.163 8.129 -24.005 1.00 86.00 278 ASP A CA 1
ATOM 2265 C C . ASP A 1 278 ? -1.718 7.847 -24.468 1.00 86.00 278 ASP A C 1
ATOM 2267 O O . ASP A 1 278 ? -1.505 7.209 -25.500 1.00 86.00 278 ASP A O 1
ATOM 2271 N N . GLU A 1 279 ? -0.716 8.227 -23.672 1.00 82.62 279 GLU A N 1
ATOM 2272 C CA . GLU A 1 279 ? 0.698 7.937 -23.910 1.00 82.62 279 GLU A CA 1
ATOM 2273 C C . GLU A 1 279 ? 1.233 6.908 -22.900 1.00 82.62 279 GLU A C 1
ATOM 2275 O O . GLU A 1 279 ? 0.931 6.952 -21.702 1.00 82.62 279 GLU A O 1
ATOM 2280 N N . VAL A 1 280 ? 2.058 5.969 -23.372 1.00 85.81 280 VAL A N 1
ATOM 2281 C CA . VAL A 1 280 ? 2.772 5.030 -22.497 1.00 85.81 280 VAL A CA 1
ATOM 2282 C C . VAL A 1 280 ? 3.984 5.733 -21.893 1.00 85.81 280 VAL A C 1
ATOM 2284 O O . VAL A 1 280 ? 4.905 6.144 -22.598 1.00 85.81 280 VAL A O 1
ATOM 2287 N N . ARG A 1 281 ? 4.002 5.843 -20.564 1.00 89.50 281 ARG A N 1
ATOM 2288 C CA . ARG A 1 281 ? 5.131 6.363 -19.793 1.00 89.50 281 ARG A CA 1
ATOM 2289 C C . ARG A 1 281 ? 5.765 5.277 -18.947 1.00 89.50 281 ARG A C 1
ATOM 2291 O O . ARG A 1 281 ? 5.089 4.431 -18.368 1.00 89.50 281 ARG A O 1
ATOM 2298 N N . LEU A 1 282 ? 7.081 5.335 -18.856 1.00 89.06 282 LEU A N 1
ATOM 2299 C CA . LEU A 1 282 ? 7.923 4.343 -18.217 1.00 89.06 282 LEU A CA 1
ATOM 2300 C C . LEU A 1 282 ? 8.498 4.895 -16.918 1.00 89.06 282 LEU A C 1
ATOM 2302 O O . LEU A 1 282 ? 8.928 6.051 -16.844 1.00 89.06 282 LEU A O 1
ATOM 2306 N N . ARG A 1 283 ? 8.536 4.057 -15.885 1.00 88.62 283 ARG A N 1
ATOM 2307 C CA . ARG A 1 283 ? 9.132 4.386 -14.585 1.00 8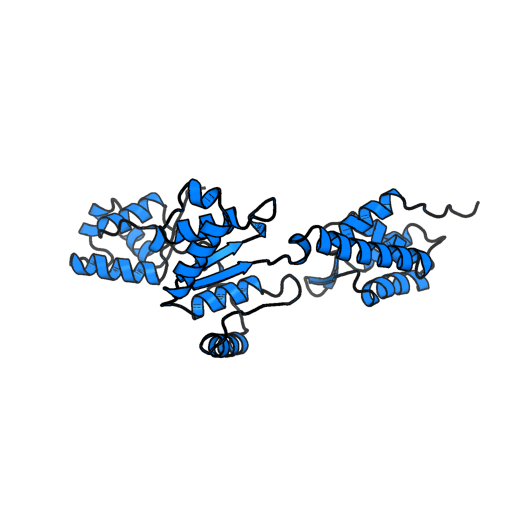8.62 283 ARG A CA 1
ATOM 2308 C C . ARG A 1 283 ? 9.850 3.190 -13.982 1.00 88.62 283 ARG A C 1
ATOM 2310 O O . ARG A 1 283 ? 9.584 2.038 -14.315 1.00 88.62 283 ARG A O 1
ATOM 2317 N N . LEU A 1 284 ? 10.716 3.474 -13.016 1.00 82.44 284 LEU A N 1
ATOM 2318 C CA . LEU A 1 284 ? 11.333 2.449 -12.184 1.00 82.44 284 LEU A CA 1
ATOM 2319 C C . LEU A 1 284 ? 10.576 2.259 -10.878 1.00 82.44 284 LEU A C 1
ATOM 2321 O O . LEU A 1 284 ? 10.270 3.222 -10.171 1.00 82.44 284 LEU A O 1
ATOM 2325 N N . HIS A 1 285 ? 10.371 0.996 -10.502 1.00 82.44 285 HIS A N 1
ATOM 2326 C CA . HIS A 1 285 ? 9.988 0.664 -9.137 1.00 82.44 285 HIS A CA 1
ATOM 2327 C C . HIS A 1 285 ? 11.062 1.169 -8.158 1.00 82.44 285 HIS A C 1
ATOM 2329 O O . HIS A 1 285 ? 12.262 1.059 -8.422 1.00 82.44 285 HIS A O 1
ATOM 2335 N N . THR A 1 286 ? 10.654 1.665 -6.988 1.00 75.31 286 THR A N 1
ATOM 2336 C CA . THR A 1 286 ? 11.537 2.334 -6.014 1.00 75.31 286 THR A CA 1
ATOM 2337 C C . THR A 1 286 ? 12.776 1.512 -5.636 1.00 75.31 286 THR A C 1
ATOM 2339 O O . THR A 1 286 ? 13.864 2.071 -5.522 1.00 75.31 286 THR A O 1
ATOM 2342 N N . LEU A 1 287 ? 12.631 0.189 -5.487 1.00 77.06 287 LEU A N 1
ATOM 2343 C CA . LEU A 1 287 ? 13.749 -0.716 -5.178 1.00 77.06 287 LEU A CA 1
ATOM 2344 C C . LEU A 1 287 ? 14.738 -0.874 -6.346 1.00 77.06 287 LEU A C 1
ATOM 2346 O O . LEU A 1 287 ? 15.947 -0.888 -6.139 1.00 77.06 287 LEU A O 1
ATOM 2350 N N . ILE A 1 288 ? 14.234 -0.998 -7.575 1.00 85.94 288 ILE A N 1
ATOM 2351 C CA . ILE A 1 288 ? 15.082 -1.113 -8.770 1.00 85.94 288 ILE A CA 1
ATOM 2352 C C . ILE A 1 288 ? 15.843 0.196 -8.957 1.00 85.94 288 ILE A C 1
ATOM 2354 O O . ILE A 1 288 ? 17.051 0.187 -9.169 1.00 85.94 288 ILE A O 1
ATOM 2358 N N . ARG A 1 289 ? 15.152 1.323 -8.764 1.00 83.88 289 ARG A N 1
ATOM 2359 C CA . ARG A 1 289 ? 15.737 2.661 -8.798 1.00 83.88 289 ARG A CA 1
ATOM 2360 C C . ARG A 1 289 ? 16.858 2.836 -7.772 1.00 83.88 289 ARG A C 1
ATOM 2362 O O . ARG A 1 289 ? 17.898 3.387 -8.115 1.00 83.88 289 ARG A O 1
ATOM 2369 N N . SER A 1 290 ? 16.684 2.377 -6.528 1.00 78.19 290 SER A N 1
ATOM 2370 C CA . SER A 1 290 ? 17.743 2.499 -5.514 1.00 78.19 290 SER A CA 1
ATOM 2371 C C . SER A 1 290 ? 18.996 1.703 -5.880 1.00 78.19 290 SER A C 1
ATOM 2373 O O . SER A 1 290 ? 20.095 2.229 -5.737 1.00 78.19 290 SER A O 1
ATOM 2375 N N . VAL A 1 291 ? 18.838 0.481 -6.403 1.00 83.69 291 VAL A N 1
ATOM 2376 C CA . VAL A 1 291 ? 19.966 -0.344 -6.873 1.00 83.69 291 VAL A CA 1
ATOM 2377 C C . VAL A 1 291 ? 20.627 0.297 -8.098 1.00 83.69 291 VAL A C 1
ATOM 2379 O O . VAL A 1 291 ? 21.844 0.466 -8.136 1.00 83.69 291 VAL A O 1
ATOM 2382 N N . ALA A 1 292 ? 19.834 0.768 -9.062 1.00 86.75 292 ALA A N 1
ATOM 2383 C CA . ALA A 1 292 ? 20.335 1.447 -10.253 1.00 86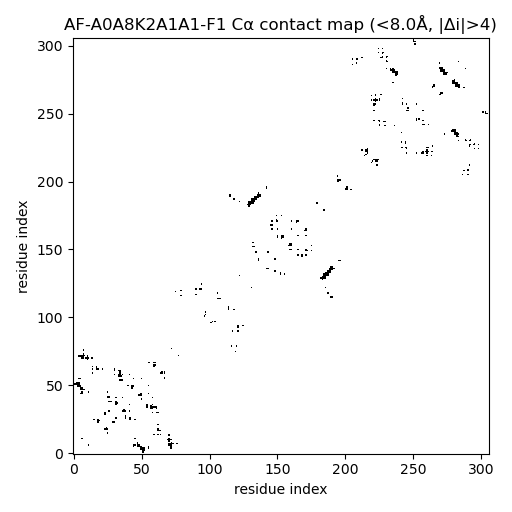.75 292 ALA A CA 1
ATOM 2384 C C . ALA A 1 292 ? 21.167 2.696 -9.931 1.00 86.75 292 ALA A C 1
ATOM 2386 O O . ALA A 1 292 ? 22.203 2.913 -10.552 1.00 86.75 292 ALA A O 1
ATOM 2387 N N . LEU A 1 293 ? 20.781 3.480 -8.919 1.00 75.06 293 LEU A N 1
ATOM 2388 C CA . LEU A 1 293 ? 21.563 4.634 -8.463 1.00 75.06 293 LEU A CA 1
ATOM 2389 C C . LEU A 1 293 ? 22.924 4.238 -7.867 1.00 75.06 293 LEU A C 1
ATOM 2391 O O . LEU A 1 293 ? 23.888 4.995 -7.991 1.00 75.06 293 LEU A O 1
ATOM 2395 N N . GLU A 1 294 ? 23.033 3.080 -7.212 1.00 80.62 294 GLU A N 1
ATOM 2396 C CA . GLU A 1 294 ? 24.319 2.571 -6.714 1.00 80.62 294 GLU A CA 1
ATOM 2397 C C . GLU A 1 294 ? 25.231 2.109 -7.853 1.00 80.62 294 GLU A C 1
ATOM 2399 O O . GLU A 1 294 ? 26.439 2.357 -7.813 1.00 80.62 294 GLU A O 1
ATOM 2404 N N . HIS A 1 295 ? 24.653 1.488 -8.881 1.00 89.88 295 HIS A N 1
ATOM 2405 C CA . HIS A 1 295 ? 25.361 1.102 -10.098 1.00 89.88 295 HIS A CA 1
ATOM 2406 C C . HIS A 1 295 ? 25.792 2.310 -10.932 1.00 89.88 295 HIS A C 1
ATOM 2408 O O . HIS A 1 295 ? 26.927 2.337 -11.402 1.00 89.88 295 HIS A O 1
ATOM 2414 N N . LEU A 1 296 ? 24.943 3.335 -11.046 1.00 84.00 296 LEU A N 1
ATOM 2415 C CA . LEU A 1 296 ? 25.242 4.573 -11.766 1.00 84.00 296 LEU A CA 1
ATOM 2416 C C . LEU A 1 296 ? 26.502 5.260 -11.221 1.00 84.00 296 LEU A C 1
ATOM 2418 O O . LEU A 1 296 ? 27.341 5.706 -11.994 1.00 84.00 296 LEU A O 1
ATOM 2422 N N . LYS A 1 297 ? 26.689 5.286 -9.894 1.00 78.62 297 LYS A N 1
ATOM 2423 C CA . LYS A 1 297 ? 27.896 5.856 -9.256 1.00 78.62 297 LYS A CA 1
ATOM 2424 C C . LYS A 1 297 ? 29.195 5.152 -9.657 1.00 78.62 297 LYS A C 1
ATOM 2426 O O . LYS A 1 297 ? 30.263 5.735 -9.514 1.00 78.62 297 LYS A O 1
ATOM 2431 N N . LYS A 1 298 ? 29.105 3.892 -10.084 1.00 84.69 298 LYS A N 1
ATOM 2432 C CA . LYS A 1 298 ? 30.231 3.034 -10.482 1.00 84.69 298 LYS A CA 1
ATOM 2433 C C . LYS A 1 298 ? 30.268 2.819 -11.999 1.00 84.69 298 LYS A C 1
ATOM 2435 O O . LYS A 1 298 ? 31.029 1.975 -12.471 1.00 84.69 298 LYS A O 1
ATOM 2440 N N . LEU A 1 299 ? 29.386 3.483 -12.747 1.00 85.62 299 LEU A N 1
ATOM 2441 C CA . LEU A 1 299 ? 29.244 3.280 -14.177 1.00 85.62 299 LEU A CA 1
ATOM 2442 C C . LEU A 1 299 ? 30.376 4.005 -14.903 1.00 85.62 299 LEU A C 1
ATOM 2444 O O . LEU A 1 299 ? 30.442 5.230 -14.904 1.00 85.62 299 LEU A O 1
ATOM 2448 N N . GLU A 1 300 ? 31.253 3.235 -15.534 1.00 83.25 300 GLU A N 1
ATOM 2449 C CA . GLU A 1 300 ? 32.308 3.761 -16.394 1.00 83.25 300 GLU A CA 1
ATOM 2450 C C . GLU A 1 300 ? 31.809 3.770 -17.838 1.00 83.25 300 GLU A C 1
ATOM 2452 O O . GLU A 1 300 ? 31.534 2.716 -18.416 1.00 83.25 300 GLU A O 1
ATOM 2457 N N . MET A 1 301 ? 31.659 4.971 -18.402 1.00 80.12 301 MET A N 1
ATOM 2458 C CA . MET A 1 301 ? 31.232 5.132 -19.788 1.00 80.12 301 MET A CA 1
ATOM 2459 C C . MET A 1 301 ? 32.409 4.937 -20.759 1.00 80.12 301 MET A C 1
ATOM 2461 O O . MET A 1 301 ? 33.516 5.426 -20.493 1.00 80.12 301 MET A O 1
ATOM 2465 N N . PRO A 1 302 ? 32.178 4.273 -21.905 1.00 72.56 302 PRO A N 1
ATOM 2466 C CA . PRO A 1 302 ? 33.165 4.153 -22.971 1.00 72.56 302 PRO A CA 1
ATOM 2467 C C . PRO A 1 302 ? 33.583 5.531 -23.483 1.00 72.56 302 PRO A C 1
ATOM 2469 O O . PRO A 1 302 ? 32.742 6.402 -23.716 1.00 72.56 302 PRO A O 1
ATOM 2472 N N . GLN A 1 303 ? 34.886 5.720 -23.677 1.00 75.06 303 GLN A N 1
ATOM 2473 C CA . GLN A 1 303 ? 35.414 6.950 -24.258 1.00 75.06 303 GLN A CA 1
ATOM 2474 C C . GLN A 1 303 ? 35.205 6.952 -25.779 1.00 75.06 303 GLN A C 1
ATOM 2476 O O . GLN A 1 303 ? 35.256 5.881 -26.394 1.00 75.06 303 GLN A O 1
ATOM 2481 N N . PRO A 1 304 ? 34.965 8.123 -26.394 1.00 73.75 304 PRO A N 1
ATOM 2482 C CA . PRO A 1 304 ? 34.889 8.225 -27.845 1.00 73.75 304 PRO A CA 1
ATOM 2483 C C . PRO A 1 304 ? 36.208 7.753 -28.485 1.00 73.75 304 PRO A C 1
ATOM 2485 O O . PRO A 1 304 ? 37.274 7.952 -27.892 1.00 73.75 304 PRO A O 1
ATOM 2488 N N . PRO A 1 305 ? 36.159 7.123 -29.673 1.00 73.69 305 PRO A N 1
ATOM 2489 C CA . PRO A 1 305 ? 37.368 6.787 -30.416 1.00 73.69 305 PRO A CA 1
ATOM 2490 C C . PRO A 1 305 ? 38.177 8.064 -30.690 1.00 73.69 305 PRO A C 1
ATOM 2492 O O . PRO A 1 305 ? 37.613 9.083 -31.091 1.00 73.69 305 PRO A O 1
ATOM 2495 N N . SER A 1 306 ? 39.482 7.996 -30.410 1.00 65.75 306 SER A N 1
ATOM 2496 C CA . SER A 1 306 ? 40.466 9.065 -30.640 1.00 65.75 306 SER A CA 1
ATOM 2497 C C . SER A 1 306 ? 40.728 9.311 -32.116 1.00 65.75 306 SER A C 1
ATOM 2499 O O . SER A 1 306 ? 40.864 8.288 -32.829 1.00 65.75 306 SER A O 1
#

Organism: NCBI:txid2781853

Solvent-accessible surface area (backbone atoms only — not comparable to full-atom values): 17883 Å² total; per-residue (Å²): 130,85,64,62,43,29,43,24,77,67,21,49,50,56,52,52,54,37,29,48,79,71,73,45,59,89,63,30,66,71,55,24,62,62,22,77,48,52,57,71,54,40,53,32,46,78,67,48,35,76,40,49,41,70,54,53,45,32,50,32,43,58,50,71,41,80,68,42,71,76,23,39,42,49,80,66,63,76,58,43,80,90,67,70,78,79,66,62,67,59,50,53,54,50,50,55,48,50,73,54,90,50,86,80,86,84,87,82,78,69,86,89,75,46,62,70,60,49,54,55,48,51,57,62,74,58,41,82,83,44,49,78,48,68,46,59,46,78,80,39,99,55,82,74,49,70,58,57,52,54,43,51,53,30,40,76,69,74,50,66,70,51,75,69,36,68,74,30,61,68,55,42,49,54,52,51,53,54,50,62,71,75,46,60,67,43,77,46,71,39,68,75,56,69,59,74,76,33,76,64,50,34,48,51,52,48,53,50,50,50,54,47,51,57,47,30,49,73,78,38,44,64,27,36,51,45,53,20,65,56,30,79,59,90,61,70,38,46,61,69,64,55,51,47,69,44,58,77,41,62,94,76,46,52,73,84,50,52,58,54,18,52,49,57,33,50,80,65,66,61,50,44,81,43,82,53,96,93,37,70,20,41,34,61,53,71,69,58,26,56,54,21,46,60,49,43,78,70,60,80,76,85,75,80,89,128

Radius of gyration: 27.17 Å; Cα contacts (8 Å, |Δi|>4): 317; chains: 1; bounding box: 80×48×65 Å

Foldseek 3Di:
DFAKWAFDPVLLVVLVVLCVVVVADQQRPQLCVQLVHHSVVSVCNNVRHIDGPSSQCSSCVSSPRNPSVNGTDDPLNVPQPVPDDDPPVVLVVVLVVCVPPDPDDDQDDDPPPCSVSSLSVNVVVNDPPAAEDEDAQVVDPARDDLLRRLQVVCVVVVNHDDPVCSVPVVSSVVVSVVVCVPGHYDYYYPPPPVCRPDPVSVCVVLVVLVVVLVCCCVPPVLLSQLLLVCLVDADFAAPVVSLVSVVVCCQPDPPVSSVVSVVVCVVVVQWDWDQDPNGTTIDGDPSNSVSSPVVSVVDDDDDHDD

Mean predicted aligned error: 18.3 Å